Protein AF-A0A444RSX8-F1 (afdb_monomer_lite)

Radius of gyration: 24.74 Å; chains: 1; bounding box: 54×64×86 Å

Foldseek 3Di:
DDFLLLFFAEEEAAEDDLVLSLVLLVLLCVLQVLLVDFPQVLGQEYEAEFNRVLVCCQCFPVVHHSVSSVVCRVQFDRFDLVQQDDPQHWGDRHPPRIDTLVSQLVDPGHWYWYDHPVDIHTSDDDPDPDDPQDSVNVCVVSVVGHQAYHHDHPDDDDSVSSLVNSQSSLLSQKGKAWPDDWDQPDPFGKTKIKIFGNDFLDSSVLSSQVLLVVLQKWKFKEWPDPGTDIDRQHDPVQSVCSVVRDTDIDMDIYTDRDLQIWIWMWIQCCSSPVPDHPDTRTRRPGRDRNVVSNVSVPDDDDDDDPDPPPDDDDDDDDDDDDDDDDDD

pLDDT: mean 74.79, std 19.73, range [25.75, 94.75]

Sequence (328 aa):
MRPPTAGIRVLDLGGVEAAKTMEFLRSIHRSISLTGNSLSDNFDVVLASNVGIFFALALFLEKWTLEDCKHHLRRLVRPKQSWIRSWSGTINFGKALKWELRDVRSVNQPALVIHTKRKLLSNVMAQSEADSTSLVELQRQYARRCDCLVQYNGGPISRVLVKQMTNQLISSLFYIELAATPTFYRSPHACELVLRCRLTPGAALFGLLLRLCRDQAYFLYRGDELEYKRIRVCEENDLKACQNWAAFERPLQVRAVSPSCEIDIQIDGDGIDKIQRNTGHNISNCPYRLEHLTSEVDTAPAWPTLRRVTGYGEEQHTATAQRASMHF

Organism: Verticillium dahliae (NCBI:txid27337)

Structure (mmCIF, N/CA/C/O backbone):
data_AF-A0A444RSX8-F1
#
_entry.id   AF-A0A444RSX8-F1
#
loop_
_atom_site.group_PDB
_atom_site.id
_atom_site.type_symbol
_atom_site.label_atom_id
_atom_site.label_alt_id
_atom_site.label_comp_id
_atom_site.label_asym_id
_atom_site.label_entity_id
_atom_site.label_seq_id
_atom_site.pdbx_PDB_ins_code
_atom_site.Cartn_x
_atom_site.Cartn_y
_atom_site.Cartn_z
_atom_site.occupancy
_atom_site.B_iso_or_equiv
_atom_site.auth_seq_id
_atom_site.auth_comp_id
_atom_site.auth_asym_id
_atom_site.auth_atom_id
_atom_site.pdbx_PDB_model_num
ATOM 1 N N . MET A 1 1 ? -13.901 -8.074 -0.966 1.00 37.94 1 MET A N 1
ATOM 2 C CA . MET A 1 1 ? -13.949 -6.605 -1.152 1.00 37.94 1 MET A CA 1
ATOM 3 C C . MET A 1 1 ? -13.092 -5.960 -0.075 1.00 37.94 1 MET A C 1
ATOM 5 O O . MET A 1 1 ? -12.907 -6.596 0.954 1.00 37.94 1 MET A O 1
ATOM 9 N N . ARG A 1 2 ? -12.526 -4.773 -0.323 1.00 52.12 2 ARG A N 1
ATOM 10 C CA . ARG A 1 2 ? -11.781 -4.012 0.694 1.00 52.12 2 ARG A CA 1
ATOM 11 C C . ARG A 1 2 ? -12.748 -3.042 1.384 1.00 52.12 2 ARG A C 1
ATOM 13 O O . ARG A 1 2 ? -13.508 -2.408 0.652 1.00 52.12 2 ARG A O 1
ATOM 20 N N . PRO A 1 3 ? -12.757 -2.957 2.720 1.00 49.88 3 PRO A N 1
ATOM 21 C CA . PRO A 1 3 ? -13.635 -2.035 3.431 1.00 49.88 3 PRO A CA 1
ATOM 22 C C . PRO A 1 3 ? -13.238 -0.575 3.154 1.00 49.88 3 PRO A C 1
ATOM 24 O O . PRO A 1 3 ? -12.078 -0.324 2.829 1.00 49.88 3 PRO A O 1
ATOM 27 N N . PRO A 1 4 ? -14.164 0.391 3.238 1.00 49.16 4 PRO A N 1
ATOM 28 C CA . PRO A 1 4 ? -13.888 1.798 2.929 1.00 49.16 4 PRO A CA 1
ATOM 29 C C . PRO A 1 4 ? -12.821 2.446 3.833 1.00 49.16 4 PRO A C 1
ATOM 31 O O . PRO A 1 4 ? -12.100 3.329 3.364 1.00 49.16 4 PRO A O 1
ATOM 34 N N . THR A 1 5 ? -12.634 1.949 5.063 1.00 55.84 5 THR A N 1
ATOM 35 C CA . THR A 1 5 ? -11.512 2.321 5.953 1.00 55.84 5 THR A CA 1
ATOM 36 C C . THR A 1 5 ? -10.137 1.937 5.416 1.00 55.84 5 THR A C 1
ATOM 38 O O . THR A 1 5 ? -9.127 2.526 5.805 1.00 55.84 5 THR A O 1
ATOM 41 N N . ALA A 1 6 ? -10.064 0.964 4.509 1.00 64.75 6 ALA A N 1
ATOM 42 C CA . ALA A 1 6 ? -8.824 0.575 3.871 1.00 64.75 6 ALA A CA 1
ATOM 43 C C . ALA A 1 6 ? -8.443 1.614 2.799 1.00 64.75 6 ALA A C 1
ATOM 45 O O . ALA A 1 6 ? -8.829 1.493 1.635 1.00 64.75 6 ALA A O 1
ATOM 46 N N . GLY A 1 7 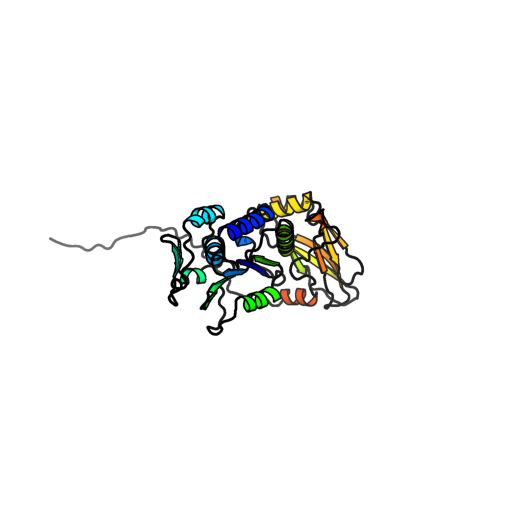? -7.672 2.636 3.173 1.00 71.38 7 GLY A N 1
ATOM 47 C CA . GLY A 1 7 ? -7.182 3.646 2.236 1.00 71.38 7 GLY A CA 1
ATOM 48 C C . GLY A 1 7 ? -6.205 3.101 1.192 1.00 71.38 7 GLY A C 1
ATOM 49 O O . GLY A 1 7 ? -5.854 1.924 1.143 1.00 71.38 7 GLY A O 1
ATOM 50 N N . ILE A 1 8 ? -5.804 3.952 0.257 1.00 82.44 8 ILE A N 1
ATOM 51 C CA . ILE A 1 8 ? -5.193 3.498 -0.998 1.00 82.44 8 ILE A CA 1
ATOM 52 C C . ILE A 1 8 ? -3.667 3.385 -0.854 1.00 82.44 8 ILE A C 1
ATOM 54 O O . ILE A 1 8 ? -3.021 4.276 -0.313 1.00 82.44 8 ILE A O 1
ATOM 58 N N . ARG A 1 9 ? -3.054 2.318 -1.370 1.00 87.12 9 ARG A N 1
ATOM 59 C CA . ARG A 1 9 ? -1.588 2.185 -1.471 1.00 87.12 9 ARG A CA 1
ATOM 60 C C . ARG A 1 9 ? -1.139 2.518 -2.886 1.00 87.12 9 ARG A C 1
ATOM 62 O O . ARG A 1 9 ? -1.580 1.882 -3.844 1.00 87.12 9 ARG A O 1
ATOM 69 N N . VAL A 1 10 ? -0.258 3.499 -3.023 1.00 88.31 10 VAL A N 1
ATOM 70 C CA . VAL A 1 10 ? 0.159 4.059 -4.310 1.00 88.31 10 VAL A CA 1
ATOM 71 C C . VAL A 1 10 ? 1.653 3.837 -4.511 1.00 88.31 10 VAL A C 1
ATOM 73 O O . VAL A 1 10 ? 2.458 4.195 -3.652 1.00 88.31 10 VAL A O 1
ATOM 76 N N . LEU A 1 11 ? 2.028 3.287 -5.664 1.00 91.19 11 LEU A N 1
ATOM 77 C CA . LEU A 1 11 ? 3.413 3.234 -6.125 1.00 91.19 11 LEU A CA 1
ATOM 78 C C . LEU A 1 11 ? 3.594 4.197 -7.296 1.00 91.19 11 LEU A C 1
ATOM 80 O O . LEU A 1 11 ? 3.008 3.990 -8.353 1.00 91.19 11 LEU A O 1
ATOM 84 N N . ASP A 1 12 ? 4.425 5.218 -7.134 1.00 89.94 12 ASP A N 1
ATOM 85 C CA . ASP A 1 12 ? 4.810 6.123 -8.214 1.00 89.94 12 ASP A CA 1
ATOM 86 C C . ASP A 1 12 ? 6.209 5.776 -8.734 1.00 89.94 12 ASP A C 1
ATOM 88 O O . ASP A 1 12 ? 7.231 5.969 -8.067 1.00 89.94 12 ASP A O 1
ATOM 92 N N . LEU A 1 13 ? 6.232 5.233 -9.950 1.00 88.94 13 LEU A N 1
ATOM 93 C CA . LEU A 1 13 ? 7.423 4.903 -10.719 1.00 88.94 13 LEU A CA 1
ATOM 94 C C . LEU A 1 13 ? 7.742 6.036 -11.699 1.00 88.94 13 LEU A C 1
ATOM 96 O O . LEU A 1 13 ? 7.618 5.900 -12.924 1.00 88.94 13 LEU A O 1
ATOM 100 N N . GLY A 1 14 ? 8.186 7.158 -11.140 1.00 78.06 14 GLY A N 1
ATOM 101 C CA . GLY A 1 14 ? 8.828 8.247 -11.865 1.00 78.06 14 GLY A CA 1
ATOM 102 C C . GLY A 1 14 ? 10.316 7.978 -12.135 1.00 78.06 14 GLY A C 1
ATOM 103 O O . GLY A 1 14 ? 10.983 7.201 -11.454 1.00 78.06 14 GLY A O 1
ATOM 104 N N . GLY A 1 15 ? 10.881 8.635 -13.150 1.00 68.75 15 GLY A N 1
ATOM 105 C CA . GLY A 1 15 ? 12.338 8.673 -13.359 1.00 68.75 15 GLY A CA 1
ATOM 106 C C . GLY A 1 15 ? 12.843 8.124 -14.697 1.00 68.75 15 GLY A C 1
ATOM 107 O O . GLY A 1 15 ? 12.083 7.654 -15.544 1.00 68.75 15 GLY A O 1
ATOM 108 N N . VAL A 1 16 ? 14.155 8.270 -14.928 1.00 65.56 16 VAL A N 1
ATOM 109 C CA . VAL A 1 16 ? 14.768 8.214 -16.274 1.00 65.56 16 VAL A CA 1
ATOM 110 C C . VAL A 1 16 ? 15.778 7.061 -16.463 1.00 65.56 16 VAL A C 1
ATOM 112 O O . VAL A 1 16 ? 16.391 6.959 -17.526 1.00 65.56 16 VAL A O 1
ATOM 115 N N . GLU A 1 17 ? 15.930 6.140 -15.499 1.00 84.00 17 GLU A N 1
ATOM 116 C CA . GLU A 1 17 ? 16.901 5.030 -15.593 1.00 84.00 17 GLU A CA 1
ATOM 117 C C . GLU A 1 17 ? 16.359 3.675 -15.116 1.00 84.00 17 GLU A C 1
ATOM 119 O O . GLU A 1 17 ? 16.059 3.475 -13.942 1.00 84.00 17 GLU A O 1
ATOM 124 N N . ALA A 1 18 ? 16.322 2.703 -16.034 1.00 85.88 18 ALA A N 1
ATOM 125 C CA . ALA A 1 18 ? 15.758 1.374 -15.794 1.00 85.88 18 ALA A CA 1
ATOM 126 C C . ALA A 1 18 ? 16.489 0.595 -14.688 1.00 85.88 18 ALA A C 1
ATOM 128 O O . ALA A 1 18 ? 15.862 -0.073 -13.870 1.00 85.88 18 ALA A O 1
ATOM 129 N N . ALA A 1 19 ? 17.824 0.681 -14.665 1.00 87.56 19 ALA A N 1
ATOM 130 C CA . ALA A 1 19 ? 18.653 -0.059 -13.718 1.00 87.56 19 ALA A CA 1
ATOM 131 C C . ALA A 1 19 ? 18.390 0.371 -12.268 1.00 87.56 19 ALA A C 1
ATOM 133 O O . ALA A 1 19 ? 18.236 -0.482 -11.396 1.00 87.56 19 ALA A O 1
ATOM 134 N N . LYS A 1 20 ? 18.264 1.681 -12.027 1.00 87.50 20 LYS A N 1
ATOM 135 C CA . LYS A 1 20 ? 17.986 2.216 -10.692 1.00 87.50 20 LYS A CA 1
ATOM 136 C C . LYS A 1 20 ? 16.563 1.903 -10.236 1.00 87.50 20 LYS A C 1
ATOM 138 O O . LYS A 1 20 ? 16.376 1.471 -9.105 1.00 87.50 20 LYS A O 1
ATOM 143 N N . THR A 1 21 ? 15.570 2.022 -11.124 1.00 89.06 21 THR A N 1
ATOM 144 C CA . THR A 1 21 ? 14.194 1.594 -10.817 1.00 89.06 21 THR A CA 1
ATOM 145 C C . THR A 1 21 ? 14.144 0.106 -10.462 1.00 89.06 21 THR A C 1
ATOM 147 O O . THR A 1 21 ? 13.519 -0.266 -9.476 1.00 89.06 21 THR A O 1
ATOM 150 N N . MET A 1 22 ? 14.859 -0.749 -11.202 1.00 90.38 22 MET A N 1
ATOM 151 C CA . MET A 1 22 ? 14.956 -2.181 -10.904 1.00 90.38 22 MET A CA 1
ATOM 152 C C . MET A 1 22 ? 15.571 -2.451 -9.524 1.00 90.38 22 MET A C 1
ATOM 154 O O . MET A 1 22 ? 15.085 -3.299 -8.775 1.00 90.38 22 MET A O 1
ATOM 158 N N . GLU A 1 23 ? 16.652 -1.753 -9.178 1.00 90.31 23 GLU A N 1
ATOM 159 C CA . GLU A 1 23 ? 17.295 -1.889 -7.871 1.00 90.31 23 GLU A CA 1
ATOM 160 C C . GLU A 1 23 ? 16.378 -1.414 -6.736 1.00 90.31 23 GLU A C 1
ATOM 162 O O . GLU A 1 23 ? 16.254 -2.101 -5.721 1.00 90.31 23 GLU A O 1
ATOM 167 N N . PHE A 1 24 ? 15.671 -0.302 -6.940 1.00 90.75 24 PHE A N 1
ATOM 168 C CA . PHE A 1 24 ? 14.690 0.229 -5.998 1.00 90.75 24 PHE A CA 1
ATOM 169 C C . PHE A 1 24 ? 13.552 -0.766 -5.753 1.00 90.75 24 PHE A C 1
ATOM 171 O O . PHE A 1 24 ? 13.294 -1.137 -4.606 1.00 90.75 24 PHE A O 1
ATOM 178 N N . LEU A 1 25 ? 12.934 -1.267 -6.826 1.00 91.25 25 LEU A N 1
ATOM 179 C CA . LEU A 1 25 ? 11.861 -2.256 -6.753 1.00 91.25 25 LEU A CA 1
ATOM 180 C C . LEU A 1 25 ? 12.326 -3.541 -6.072 1.00 91.25 25 LEU A C 1
ATOM 182 O O . LEU A 1 25 ? 11.593 -4.102 -5.265 1.00 91.25 25 LEU A O 1
ATOM 186 N N . ARG A 1 26 ? 13.561 -3.988 -6.333 1.00 90.94 26 ARG A N 1
ATOM 187 C CA . ARG A 1 26 ? 14.149 -5.141 -5.641 1.00 90.94 26 ARG A CA 1
ATOM 188 C C . ARG A 1 26 ? 14.377 -4.866 -4.156 1.00 90.94 26 ARG A C 1
ATOM 190 O O . ARG A 1 26 ? 14.186 -5.771 -3.351 1.00 90.94 26 ARG A O 1
ATOM 197 N N . SER A 1 27 ? 14.807 -3.660 -3.796 1.00 89.56 27 SER A N 1
ATOM 198 C CA . SER A 1 27 ? 15.037 -3.264 -2.405 1.00 89.56 27 SER A CA 1
ATOM 199 C C . SER A 1 27 ? 13.731 -3.244 -1.614 1.00 89.56 27 SER A C 1
ATOM 201 O O . SER A 1 27 ? 13.647 -3.882 -0.567 1.00 89.56 27 SER A O 1
ATOM 203 N N . ILE A 1 28 ? 12.687 -2.611 -2.164 1.00 88.56 28 ILE A N 1
ATOM 204 C CA . ILE A 1 28 ? 11.340 -2.650 -1.584 1.00 88.56 28 ILE A CA 1
ATOM 205 C C . ILE A 1 28 ? 10.844 -4.081 -1.516 1.00 88.56 28 ILE A C 1
ATOM 207 O O . ILE A 1 28 ? 10.491 -4.525 -0.430 1.00 88.56 28 ILE A O 1
ATOM 211 N N . HIS A 1 29 ? 10.883 -4.813 -2.639 1.00 88.25 29 HIS A N 1
ATOM 212 C CA . HIS A 1 29 ? 10.427 -6.195 -2.697 1.00 88.25 29 HIS A CA 1
ATOM 213 C C . HIS A 1 29 ? 11.083 -7.012 -1.592 1.00 88.25 29 HIS A C 1
ATOM 215 O O . HIS A 1 29 ? 10.363 -7.555 -0.782 1.00 88.25 29 HIS A O 1
ATOM 221 N N . ARG A 1 30 ? 12.414 -7.010 -1.453 1.00 85.62 30 ARG A N 1
ATOM 222 C CA . ARG A 1 30 ? 13.116 -7.744 -0.382 1.00 85.62 30 ARG A CA 1
ATOM 223 C C . ARG A 1 30 ? 12.677 -7.349 1.025 1.00 85.62 30 ARG A C 1
ATOM 225 O O . ARG A 1 30 ? 12.546 -8.225 1.874 1.00 85.62 30 ARG A O 1
ATOM 232 N N . SER A 1 31 ? 12.453 -6.062 1.272 1.00 78.81 31 SER A N 1
ATOM 233 C CA . SER A 1 31 ? 11.977 -5.585 2.572 1.00 78.81 31 SER A CA 1
ATOM 234 C C . SER A 1 31 ? 10.547 -6.051 2.881 1.00 78.81 31 SER A C 1
ATOM 236 O O . SER A 1 31 ? 10.230 -6.270 4.051 1.00 78.81 31 SER A O 1
ATOM 238 N N . ILE A 1 32 ? 9.720 -6.268 1.848 1.00 76.00 32 ILE A N 1
ATOM 239 C CA . ILE A 1 32 ? 8.320 -6.725 1.954 1.00 76.00 32 ILE A CA 1
ATOM 240 C C . ILE A 1 32 ? 8.130 -8.230 1.665 1.00 76.00 32 ILE A C 1
ATOM 242 O O . ILE A 1 32 ? 7.066 -8.772 1.963 1.00 76.00 32 ILE A O 1
ATOM 246 N N . SER A 1 33 ? 9.139 -8.918 1.102 1.00 61.41 33 SER A N 1
ATOM 247 C CA . SER A 1 33 ? 9.116 -10.297 0.549 1.00 61.41 33 SER A CA 1
ATOM 248 C C . SER A 1 33 ? 8.795 -11.372 1.585 1.00 61.41 33 SER A C 1
ATOM 250 O O . SER A 1 33 ? 8.705 -12.552 1.267 1.00 61.41 33 SER A O 1
ATOM 252 N N . LEU A 1 34 ? 8.586 -10.969 2.828 1.00 51.22 34 LEU A N 1
ATOM 253 C CA . LEU A 1 34 ? 8.101 -11.804 3.918 1.00 51.22 34 LEU A CA 1
ATOM 254 C C . LEU A 1 34 ? 6.620 -12.164 3.771 1.00 51.22 34 LEU A C 1
ATOM 256 O O . LEU A 1 34 ? 6.122 -13.004 4.507 1.00 51.22 34 LEU A O 1
ATOM 260 N N . THR A 1 35 ? 5.935 -11.543 2.812 1.00 52.12 35 THR A N 1
ATOM 261 C CA . THR A 1 35 ? 4.548 -11.840 2.457 1.00 52.12 35 THR A CA 1
ATOM 262 C C . THR A 1 35 ? 4.425 -12.888 1.349 1.00 52.12 35 THR A C 1
ATOM 264 O O . THR A 1 35 ? 3.311 -13.208 0.982 1.00 52.12 35 THR A O 1
ATOM 267 N N . GLY A 1 36 ? 5.505 -13.413 0.752 1.00 58.09 36 GLY A N 1
ATOM 268 C CA . GLY A 1 36 ? 5.403 -14.409 -0.339 1.00 58.09 36 GLY A CA 1
ATOM 269 C C . GLY A 1 36 ? 4.604 -13.960 -1.580 1.00 58.09 36 GLY A C 1
ATOM 270 O O . GLY A 1 36 ? 4.413 -14.745 -2.504 1.00 58.09 36 GLY A O 1
ATOM 271 N N . ASN A 1 37 ? 4.154 -12.705 -1.603 1.00 66.31 37 ASN A N 1
ATOM 272 C CA . ASN A 1 37 ? 3.287 -12.133 -2.615 1.00 66.31 37 ASN A CA 1
ATOM 273 C C . ASN A 1 37 ? 4.113 -11.406 -3.666 1.00 66.31 37 ASN A C 1
ATOM 275 O O . ASN A 1 37 ? 5.227 -10.938 -3.409 1.00 66.31 37 ASN A O 1
ATOM 279 N N . SER A 1 38 ? 3.526 -11.248 -4.849 1.00 77.25 38 SER A N 1
ATOM 280 C CA . SER A 1 38 ? 4.123 -10.403 -5.868 1.00 77.25 38 SER A CA 1
ATOM 281 C C . SER A 1 38 ? 4.111 -8.944 -5.399 1.00 77.25 38 SER A C 1
ATOM 283 O O . SER A 1 38 ? 3.251 -8.511 -4.624 1.00 77.25 38 SER A O 1
ATOM 285 N N . LEU A 1 39 ? 5.037 -8.132 -5.917 1.00 82.56 39 LEU A N 1
ATOM 286 C CA . LEU A 1 39 ? 5.001 -6.683 -5.694 1.00 82.56 39 LEU A CA 1
ATOM 287 C C . LEU A 1 39 ? 3.622 -6.097 -6.059 1.00 82.56 39 LEU A C 1
ATOM 289 O O . LEU A 1 39 ? 3.163 -5.156 -5.417 1.00 82.56 39 LEU A O 1
ATOM 293 N N . SER A 1 40 ? 2.945 -6.698 -7.042 1.00 83.50 40 SER A N 1
ATOM 294 C CA . SER A 1 40 ? 1.662 -6.226 -7.548 1.00 83.50 40 SER A CA 1
ATOM 295 C C . SER A 1 40 ? 0.493 -6.329 -6.569 1.00 83.50 40 SER A C 1
ATOM 297 O O . SER A 1 40 ? -0.447 -5.550 -6.677 1.00 83.50 40 SER A O 1
ATOM 299 N N . ASP A 1 41 ? 0.572 -7.208 -5.570 1.00 80.94 41 ASP A N 1
ATOM 300 C CA . ASP A 1 41 ? -0.509 -7.409 -4.592 1.00 80.94 41 ASP A CA 1
ATOM 301 C C . ASP A 1 41 ? -0.467 -6.372 -3.451 1.00 80.94 41 ASP A C 1
ATOM 303 O O . ASP A 1 41 ? -1.404 -6.210 -2.658 1.00 80.94 41 ASP A O 1
ATOM 307 N N . ASN A 1 42 ? 0.643 -5.638 -3.369 1.00 83.88 42 ASN A N 1
ATOM 308 C CA . ASN A 1 42 ? 0.921 -4.684 -2.305 1.00 83.88 42 ASN A CA 1
ATOM 309 C C . ASN A 1 42 ? 0.500 -3.250 -2.645 1.00 83.88 42 ASN A C 1
ATOM 311 O O . ASN A 1 42 ? 0.478 -2.405 -1.755 1.00 83.88 42 ASN A O 1
ATOM 315 N N . PHE A 1 43 ? 0.130 -2.975 -3.895 1.00 88.06 43 PHE A N 1
ATOM 316 C CA . PHE A 1 43 ? -0.288 -1.646 -4.327 1.00 88.06 43 PHE A CA 1
ATOM 317 C C . PHE A 1 43 ? -1.648 -1.699 -4.997 1.00 88.06 43 PHE A C 1
ATOM 319 O O . PHE A 1 43 ? -2.010 -2.672 -5.652 1.00 88.06 43 PHE A O 1
ATOM 326 N N . ASP A 1 44 ? -2.401 -0.630 -4.801 1.00 84.44 44 ASP A N 1
ATOM 327 C CA . ASP A 1 44 ? -3.769 -0.483 -5.276 1.00 84.44 44 ASP A CA 1
ATOM 328 C C . ASP A 1 44 ? -3.805 0.423 -6.500 1.00 84.44 44 ASP A C 1
ATOM 330 O O . ASP A 1 44 ? -4.626 0.220 -7.390 1.00 84.44 44 ASP A O 1
ATOM 334 N N . VAL A 1 45 ? -2.875 1.380 -6.553 1.00 86.94 45 VAL A N 1
ATOM 335 C CA . VAL A 1 45 ? -2.642 2.278 -7.678 1.00 86.94 45 VAL A CA 1
ATOM 336 C C . VAL A 1 45 ? -1.158 2.269 -8.027 1.00 86.94 45 VAL A C 1
ATOM 338 O O . VAL A 1 45 ? -0.301 2.331 -7.144 1.00 86.94 45 VAL A O 1
ATOM 341 N N . VAL A 1 46 ? -0.848 2.250 -9.319 1.00 89.12 46 VAL A N 1
ATOM 342 C CA . VAL A 1 46 ? 0.504 2.454 -9.834 1.00 89.12 46 VAL A CA 1
ATOM 343 C C . VAL A 1 46 ? 0.496 3.641 -10.777 1.00 89.12 46 VAL A C 1
ATOM 345 O O . VAL A 1 46 ? -0.148 3.607 -11.825 1.00 89.12 46 VAL A O 1
ATOM 348 N N . LEU A 1 47 ? 1.229 4.685 -10.407 1.00 88.44 47 LEU A N 1
ATOM 349 C CA . LEU A 1 47 ? 1.519 5.819 -11.270 1.00 88.44 47 LEU A CA 1
ATOM 350 C C . LEU A 1 47 ? 2.836 5.535 -11.988 1.00 88.44 47 LEU A C 1
ATOM 352 O O . LEU A 1 47 ? 3.807 5.094 -11.374 1.00 88.44 47 LEU A O 1
ATOM 356 N N . ALA A 1 48 ? 2.884 5.748 -13.298 1.00 87.06 48 ALA A N 1
ATOM 357 C CA . ALA A 1 48 ? 4.073 5.426 -14.072 1.00 87.06 48 ALA A CA 1
ATOM 358 C C . ALA A 1 48 ? 4.352 6.445 -15.173 1.00 87.06 48 ALA A C 1
ATOM 360 O O . ALA A 1 48 ? 3.455 6.878 -15.902 1.00 87.06 48 ALA A O 1
ATOM 361 N N . SER A 1 49 ? 5.632 6.781 -15.342 1.00 83.94 49 SER A N 1
ATOM 362 C CA . SER A 1 49 ? 6.118 7.611 -16.446 1.00 83.94 49 SER A CA 1
ATOM 363 C C . SER A 1 49 ? 7.465 7.108 -16.976 1.00 83.94 49 SER A C 1
ATOM 365 O O . SER A 1 49 ? 8.188 6.376 -16.302 1.00 83.94 49 SER A O 1
ATOM 367 N N . ASN A 1 50 ? 7.813 7.480 -18.213 1.00 81.31 50 ASN A N 1
ATOM 368 C CA . ASN A 1 50 ? 9.078 7.109 -18.863 1.00 81.31 50 ASN A CA 1
ATOM 369 C C . ASN A 1 50 ? 9.369 5.592 -18.796 1.00 81.31 50 ASN A C 1
ATOM 371 O O . ASN A 1 50 ? 8.609 4.794 -19.339 1.00 81.31 50 ASN A O 1
ATOM 375 N N . VAL A 1 51 ? 10.474 5.186 -18.158 1.00 84.44 51 VAL A N 1
ATOM 376 C CA . VAL A 1 51 ? 10.852 3.773 -18.003 1.00 84.44 51 VAL A CA 1
ATOM 377 C C . VAL A 1 51 ? 10.017 3.051 -16.945 1.00 84.44 51 VAL A C 1
ATOM 379 O O . VAL A 1 51 ? 9.870 1.835 -17.017 1.00 84.44 51 VAL A O 1
ATOM 382 N N . GLY A 1 52 ? 9.410 3.785 -16.009 1.00 88.88 52 GLY A N 1
ATOM 383 C CA . GLY A 1 52 ? 8.473 3.232 -15.033 1.00 88.88 52 GLY A CA 1
ATOM 384 C C . GLY A 1 52 ? 7.261 2.578 -15.690 1.00 88.88 52 GLY A C 1
ATOM 385 O O . GLY A 1 52 ? 6.747 1.598 -15.166 1.00 88.88 52 GLY A O 1
ATOM 386 N N . ILE A 1 53 ? 6.868 3.038 -16.885 1.00 88.00 53 ILE A N 1
ATOM 387 C CA . ILE A 1 53 ? 5.779 2.444 -17.677 1.00 88.00 53 ILE A CA 1
ATOM 388 C C . ILE A 1 53 ? 6.068 0.971 -17.998 1.00 88.00 53 ILE A C 1
ATOM 390 O O . ILE A 1 53 ? 5.166 0.146 -17.905 1.00 88.00 53 ILE A O 1
ATOM 394 N N . PHE A 1 54 ? 7.319 0.625 -18.330 1.00 89.56 54 PHE A N 1
ATOM 395 C CA . PHE A 1 54 ? 7.703 -0.766 -18.587 1.00 89.56 54 PHE A CA 1
ATOM 396 C C . PHE A 1 54 ? 7.482 -1.636 -17.347 1.00 89.56 54 PHE A C 1
ATOM 398 O O . PHE A 1 54 ? 6.852 -2.682 -17.445 1.00 89.56 54 PHE A O 1
ATOM 405 N N . PHE A 1 55 ? 7.953 -1.190 -16.180 1.00 91.06 55 PHE A N 1
ATOM 406 C CA . PHE A 1 55 ? 7.782 -1.939 -14.934 1.00 91.06 55 PHE A CA 1
ATOM 407 C C . PHE A 1 55 ? 6.318 -2.041 -14.524 1.00 91.06 55 PHE A C 1
ATOM 409 O O . PHE A 1 55 ? 5.893 -3.088 -14.051 1.00 91.06 55 PHE A O 1
ATOM 416 N N . ALA A 1 56 ? 5.546 -0.974 -14.720 1.00 89.94 56 ALA A N 1
ATOM 417 C CA . ALA A 1 56 ? 4.137 -0.963 -14.382 1.00 89.94 56 ALA A CA 1
ATOM 418 C C . ALA A 1 56 ? 3.353 -1.981 -15.231 1.00 89.94 56 ALA A C 1
ATOM 420 O O . ALA A 1 56 ? 2.620 -2.794 -14.683 1.00 89.94 56 ALA A O 1
ATOM 421 N N . LEU A 1 57 ? 3.588 -2.021 -16.548 1.00 88.25 57 LEU A N 1
ATOM 422 C CA . LEU A 1 57 ? 2.983 -3.023 -17.432 1.00 88.25 57 LEU A CA 1
ATOM 423 C C . LEU A 1 57 ? 3.491 -4.438 -17.122 1.00 88.25 57 LEU A C 1
ATOM 425 O O . LEU A 1 57 ? 2.701 -5.346 -16.898 1.00 88.25 57 LEU A O 1
ATOM 429 N N . ALA A 1 58 ? 4.805 -4.641 -17.046 1.00 90.44 58 ALA A N 1
ATOM 430 C CA . ALA A 1 58 ? 5.363 -5.970 -16.819 1.00 90.44 58 ALA A CA 1
ATOM 431 C C . ALA A 1 58 ? 4.901 -6.567 -15.477 1.00 90.44 58 ALA A C 1
ATOM 433 O O . ALA A 1 58 ? 4.413 -7.690 -15.437 1.00 90.44 58 ALA A O 1
ATOM 434 N N . LEU A 1 59 ? 4.999 -5.817 -14.376 1.00 90.06 59 LEU A N 1
ATOM 435 C CA . LEU A 1 59 ? 4.713 -6.341 -13.036 1.00 90.06 59 LEU A CA 1
ATOM 436 C C . LEU A 1 59 ? 3.214 -6.362 -12.702 1.00 90.06 59 LEU A C 1
ATOM 438 O O . LEU A 1 59 ? 2.761 -7.275 -12.017 1.00 90.06 59 LEU A O 1
ATOM 442 N N . PHE A 1 60 ? 2.449 -5.361 -13.152 1.00 87.38 60 PHE A N 1
ATOM 443 C CA . PHE A 1 60 ? 1.053 -5.145 -12.738 1.00 87.38 60 PHE A CA 1
ATOM 444 C C . PHE A 1 60 ? 0.029 -5.345 -13.857 1.00 87.38 60 PHE A C 1
ATOM 446 O O . PHE A 1 60 ? -1.159 -5.157 -13.622 1.00 87.38 60 PHE A O 1
ATOM 453 N N . LEU A 1 61 ? 0.455 -5.688 -15.071 1.00 84.81 61 LEU A N 1
ATOM 454 C CA . LEU A 1 61 ? -0.444 -6.179 -16.114 1.00 84.81 61 LEU A CA 1
ATOM 455 C C . LEU A 1 61 ? -0.117 -7.641 -16.410 1.00 84.81 61 LEU A C 1
ATOM 457 O O . LEU A 1 61 ? -0.954 -8.513 -16.195 1.00 84.81 61 LEU A O 1
ATOM 461 N N . GLU A 1 62 ? 1.133 -7.908 -16.787 1.00 86.25 62 GLU A N 1
ATOM 462 C CA . GLU A 1 62 ? 1.598 -9.235 -17.220 1.00 86.25 62 GLU A CA 1
ATOM 463 C C . GLU A 1 62 ? 2.032 -10.157 -16.073 1.00 86.25 62 GLU A C 1
ATOM 465 O O . GLU A 1 62 ? 2.396 -11.307 -16.311 1.00 86.25 62 GLU A O 1
ATOM 470 N N . LYS A 1 63 ? 2.041 -9.662 -14.828 1.00 87.19 63 LYS A N 1
ATOM 471 C CA . LYS A 1 63 ? 2.494 -10.409 -13.640 1.00 87.19 63 LYS A CA 1
ATOM 472 C C . LYS A 1 63 ? 3.912 -10.986 -13.767 1.00 87.19 63 LYS A C 1
ATOM 474 O O . LYS A 1 63 ? 4.225 -12.012 -13.164 1.00 87.19 63 LYS A O 1
ATOM 479 N N . TRP A 1 64 ? 4.787 -10.325 -14.521 1.00 90.75 64 TRP A N 1
ATOM 480 C CA . TRP A 1 64 ? 6.191 -10.713 -14.628 1.00 90.75 64 TRP A CA 1
ATOM 481 C C . TRP A 1 64 ? 6.872 -10.657 -13.266 1.00 90.75 64 TRP A C 1
ATOM 483 O O . TRP A 1 64 ? 6.556 -9.823 -12.414 1.00 90.75 64 TRP A O 1
ATOM 493 N N . THR A 1 65 ? 7.873 -11.510 -13.074 1.00 90.12 65 THR A N 1
ATOM 494 C CA . THR A 1 65 ? 8.746 -11.393 -11.912 1.00 90.12 65 THR A CA 1
ATOM 495 C C . THR A 1 65 ? 9.751 -10.255 -12.105 1.00 90.12 65 THR A C 1
ATOM 497 O O . THR A 1 65 ? 10.009 -9.758 -13.208 1.00 90.12 65 THR A O 1
ATOM 500 N N . LEU A 1 66 ? 10.386 -9.846 -11.007 1.00 90.75 66 LEU A N 1
ATOM 501 C CA . LEU A 1 66 ? 11.489 -8.890 -11.058 1.00 90.75 66 LEU A CA 1
ATOM 502 C C . LEU A 1 66 ? 12.692 -9.414 -11.866 1.00 90.75 66 LEU A C 1
ATOM 504 O O . LEU A 1 66 ? 13.404 -8.618 -12.481 1.00 90.75 66 LEU A O 1
ATOM 508 N N . GLU A 1 67 ? 12.932 -10.727 -11.894 1.00 91.19 67 GLU A N 1
ATOM 509 C CA . GLU A 1 67 ? 14.023 -11.298 -12.693 1.00 91.19 67 GLU A CA 1
ATOM 510 C C . GLU A 1 67 ? 13.668 -11.367 -14.185 1.00 91.19 67 GLU A C 1
ATOM 512 O O . GLU A 1 67 ? 14.541 -11.089 -15.011 1.00 91.19 67 GLU A O 1
ATOM 517 N N . ASP A 1 68 ? 12.396 -11.578 -14.539 1.00 91.69 68 ASP A N 1
ATOM 518 C CA . ASP A 1 68 ? 11.927 -11.427 -15.925 1.00 91.69 68 ASP A CA 1
ATOM 519 C C . ASP A 1 68 ? 12.138 -9.984 -16.397 1.00 91.69 68 ASP A C 1
ATOM 521 O O . ASP A 1 68 ? 12.786 -9.731 -17.416 1.00 91.69 68 ASP A O 1
ATOM 525 N N . CYS A 1 69 ? 11.712 -9.003 -15.593 1.00 91.38 69 CYS A N 1
ATOM 526 C CA . CYS A 1 69 ? 11.946 -7.590 -15.892 1.00 91.38 69 CYS A CA 1
ATOM 527 C C . CYS A 1 69 ? 13.436 -7.304 -16.130 1.00 91.38 69 CYS A C 1
ATOM 529 O O . CYS A 1 69 ? 13.798 -6.669 -17.123 1.00 91.38 69 CYS A O 1
ATOM 531 N N . LYS A 1 70 ? 14.309 -7.826 -15.256 1.00 91.50 70 LYS A N 1
ATOM 532 C CA . LYS A 1 70 ? 15.771 -7.705 -15.358 1.00 91.50 70 LYS A CA 1
ATOM 533 C C . LYS A 1 70 ? 16.324 -8.313 -16.648 1.00 91.50 70 LYS A C 1
ATOM 535 O O . LYS A 1 70 ? 17.181 -7.686 -17.276 1.00 91.50 70 LYS A O 1
ATOM 540 N N . HIS A 1 71 ? 15.852 -9.496 -17.050 1.00 91.19 71 HIS A N 1
ATOM 541 C CA . HIS A 1 71 ? 16.253 -10.150 -18.300 1.00 91.19 71 HIS A CA 1
ATOM 542 C C . HIS A 1 71 ? 16.006 -9.236 -19.509 1.00 91.19 71 HIS A C 1
ATOM 544 O O . HIS A 1 71 ? 16.842 -9.128 -20.412 1.00 91.19 71 HIS A O 1
ATOM 550 N N . HIS A 1 72 ? 14.890 -8.509 -19.488 1.00 88.81 72 HIS A N 1
ATOM 551 C CA . HIS A 1 72 ? 14.481 -7.625 -20.571 1.00 88.81 72 HIS A CA 1
ATOM 552 C C . HIS A 1 72 ? 15.117 -6.223 -20.528 1.00 88.81 72 HIS A C 1
ATOM 554 O O . HIS A 1 72 ? 15.125 -5.551 -21.561 1.00 88.81 72 HIS A O 1
ATOM 560 N N . LEU A 1 73 ? 15.752 -5.803 -19.421 1.00 86.94 73 LEU A N 1
ATOM 561 C CA . LEU A 1 73 ? 16.357 -4.462 -19.291 1.00 86.94 73 LEU A CA 1
ATOM 562 C C . LEU A 1 73 ? 17.379 -4.137 -20.379 1.00 86.94 73 LEU A C 1
ATOM 564 O O . LEU A 1 73 ? 17.391 -3.027 -20.901 1.00 86.94 73 LEU A O 1
ATOM 568 N N . ARG A 1 74 ? 18.230 -5.102 -20.748 1.00 82.38 74 ARG A N 1
ATOM 569 C CA . ARG A 1 74 ? 19.268 -4.903 -21.780 1.00 82.38 74 ARG A CA 1
ATOM 570 C C . ARG A 1 74 ? 18.682 -4.679 -23.174 1.00 82.38 74 ARG A C 1
ATOM 572 O O . ARG A 1 74 ? 19.367 -4.168 -24.052 1.00 82.38 74 ARG A O 1
ATOM 579 N N . ARG A 1 75 ? 17.432 -5.099 -23.378 1.00 80.62 75 ARG A N 1
ATOM 580 C CA . ARG A 1 75 ? 16.693 -4.980 -24.638 1.00 80.62 75 ARG A CA 1
ATOM 581 C C . ARG A 1 75 ? 15.773 -3.759 -24.650 1.00 80.62 75 ARG A C 1
ATOM 583 O O . ARG A 1 75 ? 15.165 -3.500 -25.687 1.00 80.62 75 ARG A O 1
ATOM 590 N N . LEU A 1 76 ? 15.676 -3.024 -23.534 1.00 78.81 76 LEU A N 1
ATOM 591 C CA . LEU A 1 76 ? 14.912 -1.787 -23.468 1.00 78.81 76 LEU A CA 1
ATOM 592 C C . LEU A 1 76 ? 15.586 -0.736 -24.335 1.00 78.81 76 LEU A C 1
ATOM 594 O O . LEU A 1 76 ? 16.648 -0.202 -24.014 1.00 78.81 76 LEU A O 1
ATOM 598 N N . VAL A 1 77 ? 14.923 -0.391 -25.426 1.00 70.00 77 VAL A N 1
ATOM 599 C CA . VAL A 1 77 ? 15.227 0.835 -26.144 1.00 70.00 77 VAL A CA 1
ATOM 600 C C . VAL A 1 77 ? 14.487 1.954 -25.422 1.00 70.00 77 VAL A C 1
ATOM 602 O O . VAL A 1 77 ? 13.308 1.796 -25.096 1.00 70.00 77 VAL A O 1
ATOM 605 N N . ARG A 1 78 ? 15.155 3.091 -25.159 1.00 61.22 78 ARG A N 1
ATOM 606 C CA . ARG A 1 78 ? 14.465 4.284 -24.637 1.00 61.22 78 ARG A CA 1
ATOM 607 C C . ARG A 1 78 ? 13.231 4.523 -25.511 1.00 61.22 78 ARG A C 1
ATOM 609 O O . ARG A 1 78 ? 13.409 4.674 -26.724 1.00 61.22 78 ARG A O 1
ATOM 616 N N . PRO A 1 79 ? 12.013 4.538 -24.940 1.00 55.53 79 PRO A N 1
ATOM 617 C CA . PRO A 1 79 ? 10.816 4.671 -25.747 1.00 55.53 79 PRO A CA 1
ATOM 618 C C . PRO A 1 79 ? 10.902 5.990 -26.518 1.00 55.53 79 PRO A C 1
ATOM 620 O O . PRO A 1 79 ? 10.959 7.067 -25.918 1.00 55.53 79 PRO A O 1
ATOM 623 N N . LYS A 1 80 ? 10.980 5.929 -27.854 1.00 54.44 80 LYS A N 1
ATOM 624 C CA . LYS A 1 80 ? 10.920 7.147 -28.668 1.00 54.44 80 LYS A CA 1
ATOM 625 C C . LYS A 1 80 ? 9.539 7.765 -28.455 1.00 54.44 80 LYS A C 1
ATOM 627 O O . LYS A 1 80 ? 8.531 7.065 -28.479 1.00 54.44 80 LYS A O 1
ATOM 632 N N . GLN A 1 81 ? 9.475 9.088 -28.299 1.00 50.91 81 GLN A N 1
ATOM 633 C CA . GLN A 1 81 ? 8.212 9.833 -28.128 1.00 50.91 81 GLN A CA 1
ATOM 634 C C . GLN A 1 81 ? 7.168 9.544 -29.223 1.00 50.91 81 GLN A C 1
ATOM 636 O O . GLN A 1 81 ? 5.981 9.766 -29.010 1.00 50.91 81 GLN A O 1
ATOM 641 N N . SER A 1 82 ? 7.596 9.054 -30.389 1.00 47.34 82 SER A N 1
ATOM 642 C CA . SER A 1 82 ? 6.748 8.669 -31.517 1.00 47.34 82 SER A CA 1
ATOM 643 C C . SER A 1 82 ? 6.102 7.282 -31.398 1.00 47.34 82 SER A C 1
ATOM 645 O O . SER A 1 82 ? 5.352 6.909 -32.296 1.00 47.34 82 SER A O 1
ATOM 647 N N . TRP A 1 83 ? 6.376 6.511 -30.341 1.00 51.94 83 TRP A N 1
ATOM 648 C CA . TRP A 1 83 ? 5.901 5.128 -30.195 1.00 51.94 83 TRP A CA 1
ATOM 649 C C . TRP A 1 83 ? 4.574 4.980 -29.459 1.00 51.94 83 TRP A C 1
ATOM 651 O O . TRP A 1 83 ? 4.021 3.893 -29.454 1.00 51.94 83 TRP A O 1
ATOM 661 N N . ILE A 1 84 ? 4.017 6.070 -28.928 1.00 53.91 84 ILE A N 1
ATOM 662 C CA . ILE A 1 84 ? 2.630 6.127 -28.454 1.00 53.91 84 ILE A CA 1
ATOM 663 C C . ILE A 1 84 ? 1.832 6.857 -29.538 1.00 53.91 84 ILE A C 1
ATOM 665 O O . ILE A 1 84 ? 1.550 8.053 -29.451 1.00 53.91 84 ILE A O 1
ATOM 669 N N . ARG A 1 85 ? 1.576 6.163 -30.649 1.00 50.06 85 ARG A N 1
ATOM 670 C CA . ARG A 1 85 ? 0.725 6.650 -31.742 1.00 50.06 85 ARG A CA 1
ATOM 671 C C . ARG A 1 85 ? -0.611 5.909 -31.667 1.00 50.06 85 ARG A C 1
ATOM 673 O O . ARG A 1 85 ? -0.613 4.688 -31.603 1.00 50.06 85 ARG A O 1
ATOM 680 N N . SER A 1 86 ? -1.712 6.660 -31.751 1.00 48.50 86 SER A N 1
ATOM 681 C CA . SER A 1 86 ? -3.112 6.198 -31.846 1.00 48.50 86 SER A CA 1
ATOM 682 C C . SER A 1 86 ? -3.875 5.925 -30.535 1.00 48.50 86 SER A C 1
ATOM 684 O O . SER A 1 86 ? -3.324 5.476 -29.537 1.00 48.50 86 SER A O 1
ATOM 686 N N . TRP A 1 87 ? -5.187 6.196 -30.589 1.00 45.16 87 TRP A N 1
ATOM 687 C CA . TRP A 1 87 ? -6.239 5.874 -29.608 1.00 45.16 87 TRP A CA 1
ATOM 688 C C . TRP A 1 87 ? -6.371 4.352 -29.388 1.00 45.16 87 TRP A C 1
ATOM 690 O O . TRP A 1 87 ? -6.699 3.903 -28.298 1.00 45.16 87 TRP A O 1
ATOM 700 N N . SER A 1 88 ? -6.013 3.533 -30.381 1.00 55.31 88 SER A N 1
ATOM 701 C CA . SER A 1 88 ? -5.912 2.066 -30.275 1.00 55.31 88 SER A CA 1
ATOM 702 C C . SER A 1 88 ? -4.542 1.570 -29.776 1.00 55.31 88 SER A C 1
ATOM 704 O O . SER A 1 88 ? -4.209 0.407 -29.969 1.00 55.31 88 SER A O 1
ATOM 706 N N . GLY A 1 89 ? -3.715 2.480 -29.253 1.00 66.56 89 GLY A N 1
ATOM 707 C CA . GLY A 1 89 ? -2.259 2.455 -29.362 1.00 66.56 89 GLY A CA 1
ATOM 708 C C . GLY A 1 89 ? -1.527 1.296 -28.698 1.00 66.56 89 GLY A C 1
ATOM 709 O O . GLY A 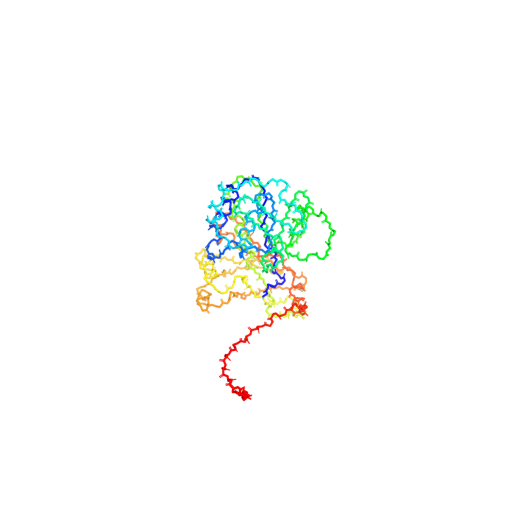1 89 ? -1.950 0.706 -27.709 1.00 66.56 89 GLY A O 1
ATOM 710 N N . THR A 1 90 ? -0.355 1.025 -29.249 1.00 73.44 90 THR A N 1
ATOM 711 C CA . THR A 1 90 ? 0.616 0.093 -28.702 1.00 73.44 90 THR A CA 1
ATOM 712 C C . THR A 1 90 ? 1.715 0.864 -27.974 1.00 73.44 90 THR A C 1
ATOM 714 O O . THR A 1 90 ? 2.234 1.828 -28.528 1.00 73.44 90 THR A O 1
ATOM 717 N N . ILE A 1 91 ? 2.145 0.413 -26.795 1.00 78.44 91 ILE A N 1
ATOM 718 C CA . ILE A 1 91 ? 3.411 0.836 -26.186 1.00 78.44 91 ILE A CA 1
ATOM 719 C C . ILE A 1 91 ? 4.517 -0.137 -26.600 1.00 78.44 91 ILE A C 1
ATOM 721 O O . ILE A 1 91 ? 4.385 -1.345 -26.425 1.00 78.44 91 ILE A O 1
ATOM 725 N N . ASN A 1 92 ? 5.618 0.386 -27.143 1.00 79.12 92 ASN A N 1
ATOM 726 C CA . ASN A 1 92 ? 6.751 -0.410 -27.610 1.00 79.12 92 ASN A CA 1
ATOM 727 C C . ASN A 1 92 ? 8.048 0.026 -26.905 1.00 79.12 92 ASN A C 1
ATOM 729 O O . ASN A 1 92 ? 8.379 1.210 -26.896 1.00 79.12 92 ASN A O 1
ATOM 733 N N . PHE A 1 93 ? 8.781 -0.931 -26.339 1.00 78.75 93 PHE A N 1
ATOM 734 C CA . PHE A 1 93 ? 10.103 -0.751 -25.723 1.00 78.75 93 PHE A CA 1
ATOM 735 C C . PHE A 1 93 ? 11.216 -1.528 -26.450 1.00 78.75 93 PHE A C 1
ATOM 737 O O . PHE A 1 93 ? 12.348 -1.602 -25.977 1.00 78.75 93 PHE A O 1
ATOM 744 N N . GLY A 1 94 ? 10.911 -2.124 -27.600 1.00 76.88 94 GLY A N 1
ATOM 745 C CA . GLY A 1 94 ? 11.804 -2.942 -28.411 1.00 76.88 94 GLY A CA 1
ATOM 746 C C . GLY A 1 94 ? 11.030 -3.969 -29.242 1.00 76.88 94 GLY A C 1
ATOM 747 O O . GLY A 1 94 ? 9.821 -4.140 -29.096 1.00 76.88 94 GLY A O 1
ATOM 748 N N . LYS A 1 95 ? 11.739 -4.712 -30.102 1.00 72.31 95 LYS A N 1
ATOM 749 C CA . LYS A 1 95 ? 11.132 -5.682 -31.041 1.00 72.31 95 LYS A CA 1
ATOM 750 C C . LYS A 1 95 ? 10.222 -6.731 -30.377 1.00 72.31 95 LYS A C 1
ATOM 752 O O . LYS A 1 95 ? 9.303 -7.203 -31.029 1.00 72.31 95 LYS A O 1
ATOM 757 N N . ALA A 1 96 ? 10.470 -7.070 -29.110 1.00 77.56 96 ALA A N 1
ATOM 758 C CA . ALA A 1 96 ? 9.742 -8.096 -28.358 1.00 77.56 96 ALA A CA 1
ATOM 759 C C . ALA A 1 96 ? 9.040 -7.558 -27.096 1.00 77.56 96 ALA A C 1
ATOM 761 O O . ALA A 1 96 ? 8.627 -8.338 -26.250 1.00 77.56 96 ALA A O 1
ATOM 762 N N . LEU A 1 97 ? 8.961 -6.235 -26.927 1.00 85.06 97 LEU A N 1
ATOM 763 C CA . LEU A 1 97 ? 8.395 -5.596 -25.737 1.00 85.06 97 LEU A CA 1
ATOM 764 C C . LEU A 1 97 ? 7.291 -4.646 -26.187 1.00 85.06 97 LEU A C 1
ATOM 766 O O . LEU A 1 97 ? 7.514 -3.442 -26.335 1.00 85.06 97 LEU A O 1
ATOM 770 N N . LYS A 1 98 ? 6.138 -5.230 -26.507 1.00 84.31 98 LYS A N 1
ATOM 771 C CA . LYS A 1 98 ? 5.007 -4.574 -27.155 1.00 84.31 98 LYS A CA 1
ATOM 772 C C . LYS A 1 98 ? 3.739 -4.876 -26.351 1.00 84.31 98 LYS A C 1
ATOM 774 O O . LYS A 1 98 ? 3.421 -6.042 -26.178 1.00 84.31 98 LYS A O 1
ATOM 779 N N . TRP A 1 99 ? 3.021 -3.842 -25.923 1.00 84.50 99 TRP A N 1
ATOM 780 C CA . TRP A 1 99 ? 1.745 -3.960 -25.206 1.00 84.50 99 TRP A CA 1
ATOM 781 C C . TRP A 1 99 ? 0.653 -3.193 -25.927 1.00 84.50 99 TRP A C 1
ATOM 783 O O . TRP A 1 99 ? 0.884 -2.057 -26.348 1.00 84.50 99 TRP A O 1
ATOM 793 N N . GLU A 1 100 ? -0.536 -3.775 -26.047 1.00 79.25 100 GLU A N 1
ATOM 794 C CA . GLU A 1 100 ? -1.698 -3.080 -26.593 1.00 79.25 100 GLU A CA 1
ATOM 795 C C . GLU A 1 100 ? -2.500 -2.433 -25.462 1.00 79.25 100 GLU A C 1
ATOM 797 O O . GLU A 1 100 ? -2.869 -3.054 -24.472 1.00 79.25 100 GLU A O 1
ATOM 802 N N . LEU A 1 101 ? -2.766 -1.131 -25.581 1.00 72.56 101 LEU A N 1
ATOM 803 C CA . LEU A 1 101 ? -3.399 -0.362 -24.505 1.00 72.56 101 LEU A CA 1
ATOM 804 C C . LEU A 1 101 ? -4.875 -0.705 -24.290 1.00 72.56 101 LEU A C 1
ATOM 806 O O . LEU A 1 101 ? -5.449 -0.333 -23.268 1.00 72.56 101 LEU A O 1
ATOM 810 N N . ARG A 1 102 ? -5.502 -1.390 -25.251 1.00 70.00 102 ARG A N 1
ATOM 811 C CA . ARG A 1 102 ? -6.855 -1.933 -25.086 1.00 70.00 102 ARG A CA 1
ATOM 812 C C . ARG A 1 102 ? -6.875 -3.005 -24.001 1.00 70.00 102 ARG A C 1
ATOM 814 O O . ARG A 1 102 ? -7.802 -3.013 -23.196 1.00 70.00 102 ARG A O 1
ATOM 821 N N . ASP A 1 103 ? -5.813 -3.798 -23.920 1.00 67.69 103 ASP A N 1
ATOM 822 C CA . ASP A 1 103 ? -5.696 -4.882 -22.952 1.00 67.69 103 ASP A CA 1
ATOM 823 C C . ASP A 1 103 ? -5.590 -4.317 -21.540 1.00 67.69 103 ASP A C 1
ATOM 825 O O . ASP A 1 103 ? -6.273 -4.800 -20.644 1.00 67.69 103 ASP A O 1
ATOM 829 N N . VAL A 1 104 ? -4.873 -3.200 -21.360 1.00 66.56 104 VAL A N 1
ATOM 830 C CA . VAL A 1 104 ? -4.763 -2.488 -20.073 1.00 66.56 104 VAL A CA 1
ATOM 831 C C . VAL A 1 104 ? -6.137 -2.208 -19.454 1.00 66.56 104 VAL A C 1
ATOM 833 O O . VAL A 1 104 ? -6.307 -2.398 -18.255 1.00 66.56 104 VAL A O 1
ATOM 836 N N . ARG A 1 105 ? -7.140 -1.817 -20.256 1.00 65.00 105 ARG A N 1
ATOM 837 C CA . ARG A 1 105 ? -8.504 -1.514 -19.773 1.00 65.00 105 ARG A CA 1
ATOM 838 C C . ARG A 1 105 ? -9.302 -2.746 -19.349 1.00 65.00 105 ARG A C 1
ATOM 840 O O . ARG A 1 105 ? -10.280 -2.605 -18.626 1.00 65.00 105 ARG A O 1
ATOM 847 N N . SER A 1 106 ? -8.928 -3.924 -19.837 1.00 63.88 106 SER A N 1
ATOM 848 C CA . SER A 1 106 ? -9.682 -5.164 -19.633 1.00 63.88 106 SER A CA 1
ATOM 849 C C . SER A 1 106 ? -9.269 -5.939 -18.379 1.00 63.88 106 SER A C 1
ATOM 851 O O . SER A 1 106 ? -9.918 -6.920 -18.020 1.00 63.88 106 SER A O 1
ATOM 853 N N . VAL A 1 107 ? -8.204 -5.511 -17.692 1.00 63.59 107 VAL A N 1
ATOM 854 C CA . VAL A 1 107 ? -7.639 -6.263 -16.570 1.00 63.59 107 VAL A CA 1
ATOM 855 C C . VAL A 1 107 ? -8.128 -5.710 -15.228 1.00 63.59 107 VAL A C 1
ATOM 857 O O . VAL A 1 107 ? -7.856 -4.562 -14.884 1.00 63.59 107 VAL A O 1
ATOM 860 N N . ASN A 1 108 ? -8.754 -6.579 -14.423 1.00 55.28 108 ASN A N 1
ATOM 861 C CA . ASN A 1 108 ? -9.209 -6.335 -13.038 1.00 55.28 108 ASN A CA 1
ATOM 862 C C . ASN A 1 108 ? -8.055 -6.235 -12.009 1.00 55.28 108 ASN A C 1
ATOM 864 O O . ASN A 1 108 ? -8.163 -6.699 -10.874 1.00 55.28 108 ASN A O 1
ATOM 868 N N . GLN A 1 109 ? -6.916 -5.690 -12.424 1.00 69.44 109 GLN A N 1
ATOM 869 C CA . GLN A 1 109 ? -5.710 -5.519 -11.612 1.00 69.44 109 GLN A CA 1
ATOM 870 C C . GLN A 1 109 ? -5.682 -4.129 -10.950 1.00 69.44 109 GLN A C 1
ATOM 872 O O . GLN A 1 109 ? -6.605 -3.343 -11.178 1.00 69.44 109 GLN A O 1
ATOM 877 N N . PRO A 1 110 ? -4.688 -3.814 -10.087 1.00 78.31 110 PRO A N 1
ATOM 878 C CA . PRO A 1 110 ? -4.537 -2.472 -9.529 1.00 78.31 110 PRO A CA 1
ATOM 879 C C . PRO A 1 110 ? -4.683 -1.367 -10.574 1.00 78.31 110 PRO A C 1
ATOM 881 O O . PRO A 1 110 ? -4.373 -1.538 -11.756 1.00 78.31 110 PRO A O 1
ATOM 884 N N . ALA A 1 111 ? -5.159 -0.222 -10.102 1.00 82.62 111 ALA A N 1
ATOM 885 C CA . ALA A 1 111 ? -5.365 0.974 -10.889 1.00 82.62 111 ALA A CA 1
ATOM 886 C C . ALA A 1 111 ? -4.040 1.434 -11.505 1.00 82.62 111 ALA A C 1
ATOM 888 O O . ALA A 1 111 ? -3.192 2.025 -10.842 1.00 82.62 111 ALA A O 1
ATOM 889 N N . LEU A 1 112 ? -3.842 1.151 -12.781 1.00 84.06 112 LEU A N 1
ATOM 890 C CA . LEU A 1 112 ? -2.656 1.518 -13.522 1.00 84.06 112 LEU A CA 1
ATOM 891 C C . LEU A 1 112 ? -2.899 2.843 -14.230 1.00 84.06 112 LEU A C 1
ATOM 893 O O . LEU A 1 112 ? -3.732 2.924 -15.129 1.00 84.06 112 LEU A O 1
ATOM 897 N N . VAL A 1 113 ? -2.127 3.859 -13.854 1.00 82.94 113 VAL A N 1
ATOM 898 C CA . VAL A 1 113 ? -2.187 5.206 -14.415 1.00 82.94 113 VAL A CA 1
ATOM 899 C C . VAL A 1 113 ? -0.852 5.528 -15.082 1.00 82.94 113 VAL A C 1
ATOM 901 O O . VAL A 1 113 ? 0.181 5.698 -14.436 1.00 82.94 113 VAL A O 1
ATOM 904 N N . ILE A 1 114 ? -0.868 5.621 -16.407 1.00 81.12 114 ILE A N 1
ATOM 905 C CA . ILE A 1 114 ? 0.312 5.860 -17.233 1.00 81.12 114 ILE A CA 1
ATOM 906 C C . ILE A 1 114 ? 0.267 7.288 -17.769 1.00 81.12 114 ILE A C 1
ATOM 908 O O . ILE A 1 114 ? -0.583 7.639 -18.591 1.00 81.12 114 ILE A O 1
ATOM 912 N N . HIS A 1 115 ? 1.229 8.106 -17.345 1.00 78.75 115 HIS A N 1
ATOM 913 C CA . HIS A 1 115 ? 1.407 9.451 -17.872 1.00 78.75 115 HIS A CA 1
ATOM 914 C C . HIS A 1 115 ? 2.440 9.457 -18.996 1.00 78.75 115 HIS A C 1
ATOM 916 O O . HIS A 1 115 ? 3.606 9.082 -18.835 1.00 78.75 115 HIS A O 1
ATOM 922 N N . THR A 1 116 ? 2.011 9.951 -20.148 1.00 72.62 116 THR A N 1
ATOM 923 C CA . THR A 1 116 ? 2.860 10.177 -21.313 1.00 72.62 116 THR A CA 1
ATOM 924 C C . THR A 1 116 ? 2.901 11.673 -21.602 1.00 72.62 116 THR A C 1
ATOM 926 O O . THR A 1 116 ? 1.988 12.401 -21.235 1.00 72.62 116 THR A O 1
ATOM 929 N N . LYS A 1 117 ? 3.914 12.158 -22.329 1.00 65.62 117 LYS A N 1
ATOM 930 C CA . LYS A 1 117 ? 4.047 13.597 -22.641 1.00 65.62 117 LYS A CA 1
ATOM 931 C C . LYS A 1 117 ? 2.844 14.225 -23.371 1.00 65.62 117 LYS A C 1
ATOM 933 O O . LYS A 1 117 ? 2.819 15.438 -23.519 1.00 65.62 117 LYS A O 1
ATOM 938 N N . ARG A 1 118 ? 1.918 13.423 -23.909 1.00 63.09 118 ARG A N 1
ATOM 939 C CA . ARG A 1 118 ? 0.767 13.898 -24.697 1.00 63.09 118 ARG A CA 1
ATOM 940 C C . ARG A 1 118 ? -0.590 13.478 -24.141 1.00 63.09 118 ARG A C 1
ATOM 942 O O . ARG A 1 118 ? -1.582 14.064 -24.549 1.00 63.09 118 ARG A O 1
ATOM 949 N N . LYS A 1 119 ? -0.648 12.427 -23.318 1.00 70.38 119 LYS A N 1
ATOM 950 C CA . LYS A 1 119 ? -1.896 11.805 -22.859 1.00 70.38 119 LYS A CA 1
ATOM 951 C C . LYS A 1 119 ? -1.711 11.088 -21.529 1.00 70.38 119 LYS A C 1
ATOM 953 O O . LYS A 1 119 ? -0.649 10.512 -21.272 1.00 70.38 119 LYS A O 1
ATOM 958 N N . LEU A 1 120 ? -2.792 11.055 -20.768 1.00 73.81 120 LEU A N 1
ATOM 959 C CA . LEU A 1 120 ? -2.971 10.221 -19.594 1.00 73.81 120 LEU A CA 1
ATOM 960 C C . LEU A 1 120 ? -3.744 8.953 -19.978 1.00 73.81 120 LEU A C 1
ATOM 962 O O . LEU A 1 120 ? -4.705 9.018 -20.743 1.00 73.81 120 LEU A O 1
ATOM 966 N N . LEU A 1 121 ? -3.314 7.803 -19.471 1.00 76.31 121 LEU A N 1
ATOM 967 C CA . LEU A 1 121 ? -3.959 6.513 -19.697 1.00 76.31 121 LEU A CA 1
ATOM 968 C C . LEU A 1 121 ? -4.265 5.866 -18.349 1.00 76.31 121 LEU A C 1
ATOM 970 O O . LEU A 1 121 ? -3.434 5.921 -17.448 1.00 76.31 121 LEU A O 1
ATOM 974 N N . SER A 1 122 ? -5.435 5.245 -18.224 1.00 76.25 122 SER A N 1
ATOM 975 C CA . SER A 1 122 ? -5.865 4.553 -17.008 1.00 76.25 122 SER A CA 1
ATOM 976 C C . SER A 1 122 ? -6.692 3.316 -17.358 1.00 76.25 122 SER A C 1
ATOM 978 O O . SER A 1 122 ? -7.458 3.352 -18.326 1.00 76.25 122 SER A O 1
ATOM 980 N N . ASN A 1 123 ? -6.542 2.233 -16.588 1.00 74.69 123 ASN A N 1
ATOM 981 C CA . ASN A 1 123 ? -7.479 1.099 -16.610 1.00 74.69 123 ASN A CA 1
ATOM 982 C C . ASN A 1 123 ? -8.700 1.319 -15.703 1.00 74.69 123 ASN A C 1
ATOM 984 O O . ASN A 1 123 ? -9.720 0.661 -15.879 1.00 74.69 123 ASN A O 1
ATOM 988 N N . VAL A 1 124 ? -8.627 2.267 -14.768 1.00 68.44 124 VAL A N 1
ATOM 989 C CA . VAL A 1 124 ? -9.774 2.689 -13.966 1.00 68.44 124 VAL A CA 1
ATOM 990 C C . VAL A 1 124 ? -10.587 3.657 -14.802 1.00 68.44 124 VAL A C 1
ATOM 992 O O . VAL A 1 124 ? -10.082 4.718 -15.181 1.00 68.44 124 VAL A O 1
ATOM 995 N N . MET A 1 125 ? -11.828 3.281 -15.107 1.00 50.00 125 MET A N 1
ATOM 996 C CA . MET A 1 125 ? -12.784 4.170 -15.753 1.00 50.00 125 MET A CA 1
ATOM 997 C C . MET A 1 125 ? -12.970 5.428 -14.900 1.00 50.00 125 MET A C 1
ATOM 999 O O . MET A 1 125 ? -13.630 5.391 -13.867 1.00 50.00 125 MET A O 1
ATOM 1003 N N . ALA A 1 126 ? -12.421 6.550 -15.354 1.00 46.03 126 ALA A N 1
ATOM 1004 C CA . ALA A 1 126 ? -13.001 7.848 -15.064 1.00 46.03 126 ALA A CA 1
ATOM 1005 C C . ALA A 1 126 ? -13.882 8.208 -16.262 1.00 46.03 126 ALA A C 1
ATOM 1007 O O . ALA A 1 126 ? -13.406 8.348 -17.390 1.00 46.03 126 ALA A O 1
ATOM 1008 N N . GLN A 1 127 ? -15.183 8.297 -16.004 1.00 39.88 127 GLN A N 1
ATOM 1009 C CA . GLN A 1 127 ? -16.151 8.961 -16.862 1.00 39.88 127 GLN A CA 1
ATOM 1010 C C . GLN A 1 127 ? -15.742 10.437 -16.994 1.00 39.88 127 GLN A C 1
ATOM 1012 O O . GLN A 1 127 ? -16.088 11.252 -16.154 1.00 39.88 127 GLN A O 1
ATOM 1017 N N . SER A 1 128 ? -14.915 10.751 -17.986 1.00 38.25 128 SER A N 1
ATOM 1018 C CA . SER A 1 128 ? -14.800 12.046 -18.668 1.00 38.25 128 SER A CA 1
ATOM 1019 C C . SER A 1 128 ? -13.554 11.977 -19.542 1.00 38.25 128 SER A C 1
ATOM 1021 O O . SER A 1 128 ? -12.430 11.892 -19.052 1.00 38.25 128 SER A O 1
ATOM 1023 N N . GLU A 1 129 ? -13.751 12.014 -20.855 1.00 43.31 129 GLU A N 1
ATOM 1024 C CA . GLU A 1 129 ? -12.679 12.120 -21.850 1.00 43.31 129 GLU A CA 1
ATOM 1025 C C . GLU A 1 129 ? -12.026 13.519 -21.887 1.00 43.31 129 GLU A C 1
ATOM 1027 O O . GLU A 1 129 ? -11.214 13.798 -22.768 1.00 43.31 129 GLU A O 1
ATOM 1032 N N . ALA A 1 130 ? -12.323 14.388 -20.919 1.00 39.81 130 ALA A N 1
ATOM 1033 C CA . ALA A 1 130 ? -11.737 15.710 -20.778 1.00 39.81 130 ALA A CA 1
ATOM 1034 C C . ALA A 1 130 ? -11.153 15.868 -19.369 1.00 39.81 130 ALA A C 1
ATOM 1036 O O . ALA A 1 130 ? -11.868 16.163 -18.419 1.00 39.81 130 ALA A O 1
ATOM 1037 N N . ASP A 1 131 ? -9.862 15.587 -19.214 1.00 47.34 131 ASP A N 1
ATOM 1038 C CA . ASP A 1 131 ? -8.910 16.658 -18.926 1.00 47.34 131 ASP A CA 1
ATOM 1039 C C . ASP A 1 131 ? -7.477 16.135 -18.881 1.00 47.34 131 ASP A C 1
ATOM 1041 O O . ASP A 1 131 ? -7.174 15.003 -18.501 1.00 47.34 131 ASP A O 1
ATOM 1045 N N . SER A 1 132 ? -6.567 16.998 -19.315 1.00 53.72 132 SER A N 1
ATOM 1046 C CA . SER A 1 132 ? -5.126 16.768 -19.287 1.00 53.72 132 SER A CA 1
ATOM 1047 C C . SER A 1 132 ? -4.602 16.943 -17.859 1.00 53.72 132 SER A C 1
ATOM 1049 O O . SER A 1 132 ? -3.756 17.795 -17.614 1.00 53.72 132 SER A O 1
ATOM 1051 N N . THR A 1 133 ? -5.130 16.183 -16.901 1.00 61.78 133 THR A N 1
ATOM 1052 C CA . THR A 1 133 ? -4.707 16.261 -15.502 1.00 61.78 133 THR A CA 1
ATOM 1053 C C . THR A 1 133 ? -3.274 15.745 -15.398 1.00 61.78 133 THR A C 1
ATOM 1055 O O . THR A 1 133 ? -2.965 14.610 -15.779 1.00 61.78 133 THR A O 1
ATOM 1058 N N . SER A 1 134 ? -2.364 16.600 -14.942 1.00 68.62 134 SER A N 1
ATOM 1059 C CA . SER A 1 134 ? -0.944 16.264 -14.831 1.00 68.62 134 SER A CA 1
ATOM 1060 C C . SER A 1 134 ? -0.734 15.107 -13.842 1.00 68.62 134 SER A C 1
ATOM 1062 O O . SER A 1 134 ? -1.504 14.937 -12.895 1.00 68.62 134 SER A O 1
ATOM 1064 N N . LEU A 1 135 ? 0.343 14.322 -13.999 1.00 67.62 135 LEU A N 1
ATOM 1065 C CA . LEU A 1 135 ? 0.694 13.276 -13.019 1.00 67.62 135 LEU A CA 1
ATOM 1066 C C . LEU A 1 135 ? 0.801 13.844 -11.594 1.00 67.62 135 LEU A C 1
ATOM 1068 O O . LEU A 1 135 ? 0.459 13.155 -10.645 1.00 67.62 135 LEU A O 1
ATOM 1072 N N . VAL A 1 136 ? 1.190 15.116 -11.452 1.00 69.75 136 VAL A N 1
ATOM 1073 C CA . VAL A 1 136 ? 1.237 15.834 -10.170 1.00 69.75 136 VAL A CA 1
ATOM 1074 C C . VAL A 1 136 ? -0.157 16.017 -9.565 1.00 69.75 136 VAL A C 1
ATOM 1076 O O . VAL A 1 136 ? -0.328 15.873 -8.360 1.00 69.75 136 VAL A O 1
ATOM 1079 N N . GLU A 1 137 ? -1.170 16.325 -10.368 1.00 74.31 137 GLU A N 1
ATOM 1080 C CA . GLU A 1 137 ? -2.549 16.482 -9.896 1.00 74.31 137 GLU A CA 1
ATOM 1081 C C . GLU A 1 137 ? -3.195 15.144 -9.554 1.00 74.31 137 GLU A C 1
ATOM 1083 O O . GLU A 1 137 ? -3.874 15.055 -8.538 1.00 74.31 137 GLU A O 1
ATOM 1088 N N . LEU A 1 138 ? -2.921 14.088 -10.322 1.00 71.31 138 LEU A N 1
ATOM 1089 C CA . LEU A 1 138 ? -3.332 12.732 -9.949 1.00 71.31 138 LEU A CA 1
ATOM 1090 C C . LEU A 1 138 ? -2.615 12.263 -8.696 1.00 71.31 138 LEU A C 1
ATOM 1092 O O . LEU A 1 138 ? -3.242 11.705 -7.803 1.00 71.31 138 LEU A O 1
ATOM 1096 N N . GLN A 1 139 ? -1.315 12.533 -8.594 1.00 68.56 139 GLN A N 1
ATOM 1097 C CA . GLN A 1 139 ? -0.569 12.278 -7.377 1.00 68.56 139 GLN A CA 1
ATOM 1098 C C . GLN A 1 139 ? -1.212 13.035 -6.216 1.00 68.56 139 GLN A C 1
ATOM 1100 O O . GLN A 1 139 ? -1.401 12.430 -5.178 1.00 68.56 139 GLN A O 1
ATOM 1105 N N . ARG A 1 140 ? -1.640 14.295 -6.376 1.00 73.38 140 ARG A N 1
ATOM 1106 C CA . ARG A 1 140 ? -2.396 15.030 -5.342 1.00 73.38 140 ARG A CA 1
ATOM 1107 C C . ARG A 1 140 ? -3.762 14.406 -5.052 1.00 73.38 140 ARG A C 1
ATOM 1109 O O . ARG A 1 140 ? -4.153 14.330 -3.892 1.00 73.38 140 ARG A O 1
ATOM 1116 N N . GLN A 1 141 ? -4.486 13.969 -6.077 1.00 76.62 141 GLN A N 1
ATOM 1117 C CA . GLN A 1 141 ? -5.801 13.348 -5.942 1.00 76.62 141 GLN A CA 1
ATOM 1118 C C . GLN A 1 141 ? -5.712 12.039 -5.156 1.00 76.62 141 GLN A C 1
ATOM 1120 O O . GLN A 1 141 ? -6.477 11.837 -4.215 1.00 76.62 141 GLN A O 1
ATOM 1125 N N . TYR A 1 142 ? -4.766 11.172 -5.516 1.00 73.38 142 TYR A N 1
ATOM 1126 C CA . TYR A 1 142 ? -4.519 9.920 -4.815 1.00 73.38 142 TYR A CA 1
ATOM 1127 C C . TYR A 1 142 ? -3.816 10.146 -3.477 1.00 73.38 142 TYR A C 1
ATOM 1129 O O . TYR A 1 142 ? -4.158 9.456 -2.530 1.00 73.38 142 TYR A O 1
ATOM 1137 N N . ALA A 1 143 ? -2.935 11.146 -3.346 1.00 67.00 143 ALA A N 1
ATOM 1138 C CA . ALA A 1 143 ? -2.277 11.497 -2.083 1.00 67.00 143 ALA A CA 1
ATOM 1139 C C . ALA A 1 143 ? -3.283 11.865 -0.991 1.00 67.00 143 ALA A C 1
ATOM 1141 O O . ALA A 1 143 ? -3.098 11.517 0.166 1.00 67.00 143 ALA A O 1
ATOM 1142 N N . ARG A 1 144 ? -4.383 12.530 -1.362 1.00 68.62 144 ARG A N 1
ATOM 1143 C CA . ARG A 1 144 ? -5.476 12.853 -0.431 1.00 68.62 144 ARG A CA 1
ATOM 1144 C C . ARG A 1 144 ? -6.260 11.633 0.055 1.00 68.62 144 ARG A C 1
ATOM 1146 O O . ARG A 1 144 ? -7.048 11.769 0.979 1.00 68.62 144 ARG A O 1
ATOM 1153 N N . ARG A 1 145 ? -6.111 10.481 -0.599 1.00 70.94 145 ARG A N 1
ATOM 1154 C CA . ARG A 1 145 ? -6.864 9.248 -0.318 1.00 70.94 145 ARG A CA 1
ATOM 1155 C C . ARG A 1 145 ? -5.956 8.062 0.009 1.00 70.94 145 ARG A C 1
ATOM 1157 O O . ARG A 1 145 ? -6.455 6.942 0.136 1.00 70.94 145 ARG A O 1
ATOM 1164 N N . CYS A 1 146 ? -4.640 8.272 0.036 1.00 76.06 146 CYS A N 1
ATOM 1165 C CA . CYS A 1 146 ? -3.679 7.200 0.199 1.00 76.06 146 CYS A CA 1
ATOM 1166 C C . CYS A 1 146 ? -3.192 7.106 1.639 1.00 76.06 146 CYS A C 1
ATOM 1168 O O . CYS A 1 146 ? -2.814 8.107 2.239 1.00 76.06 146 CYS A O 1
ATOM 1170 N N . ASP A 1 147 ? -3.090 5.877 2.122 1.00 79.44 147 ASP A N 1
ATOM 1171 C CA . ASP A 1 147 ? -2.439 5.575 3.398 1.00 79.44 147 ASP A CA 1
ATOM 1172 C C . ASP A 1 147 ? -0.927 5.446 3.229 1.00 79.44 147 ASP A C 1
ATOM 1174 O O . ASP A 1 147 ? -0.142 5.645 4.151 1.00 79.44 147 ASP A O 1
ATOM 1178 N N . CYS A 1 148 ? -0.509 5.047 2.028 1.00 84.25 148 CYS A N 1
ATOM 1179 C CA . CYS A 1 148 ? 0.883 4.827 1.697 1.00 84.25 148 CYS A CA 1
ATOM 1180 C C . CYS A 1 148 ? 1.140 5.313 0.274 1.00 84.25 148 CYS A C 1
ATOM 1182 O O . CYS A 1 148 ? 0.531 4.819 -0.678 1.00 84.25 148 CYS A O 1
ATOM 1184 N N . LEU A 1 149 ? 2.065 6.262 0.133 1.00 85.69 149 LEU A N 1
ATOM 1185 C CA . LEU A 1 149 ? 2.585 6.715 -1.150 1.00 85.69 149 LEU A CA 1
ATOM 1186 C C . LEU A 1 149 ? 4.080 6.427 -1.207 1.00 85.69 149 LEU A C 1
ATOM 1188 O O . LEU A 1 149 ? 4.891 7.066 -0.539 1.00 85.69 149 LEU A O 1
ATOM 1192 N N . VAL A 1 150 ? 4.444 5.480 -2.058 1.00 86.19 150 VAL A N 1
ATOM 1193 C CA . VAL A 1 150 ? 5.829 5.140 -2.353 1.00 86.19 150 VAL A CA 1
ATOM 1194 C C . VAL A 1 150 ? 6.205 5.831 -3.654 1.00 86.19 150 VAL A C 1
ATOM 1196 O O . VAL A 1 150 ? 5.836 5.363 -4.726 1.00 86.19 150 VAL A O 1
ATOM 1199 N N . GLN A 1 151 ? 6.939 6.939 -3.572 1.00 86.12 151 GLN A N 1
ATOM 1200 C CA . GLN A 1 151 ? 7.394 7.670 -4.754 1.00 86.12 151 GLN A CA 1
ATOM 1201 C C . GLN A 1 151 ? 8.888 7.466 -4.995 1.00 86.12 151 GLN A C 1
ATOM 1203 O O . GLN A 1 151 ? 9.726 7.801 -4.155 1.00 86.12 151 GLN A O 1
ATOM 1208 N N . TYR A 1 152 ? 9.229 6.965 -6.181 1.00 84.88 152 TYR A N 1
ATOM 1209 C CA . TYR A 1 152 ? 10.601 6.925 -6.662 1.00 84.88 152 TYR A CA 1
ATOM 1210 C C . TYR A 1 152 ? 10.790 7.918 -7.799 1.00 84.88 152 TYR A C 1
ATOM 1212 O O . TYR A 1 152 ? 10.162 7.799 -8.841 1.00 84.88 152 TYR A O 1
ATOM 1220 N N . ASN A 1 153 ? 11.701 8.873 -7.605 1.00 79.19 153 ASN A N 1
ATOM 1221 C CA . ASN A 1 153 ? 11.998 9.932 -8.577 1.00 79.19 153 ASN A CA 1
ATOM 1222 C C . ASN A 1 153 ? 13.387 9.786 -9.224 1.00 79.19 153 ASN A C 1
ATOM 1224 O O . ASN A 1 153 ? 13.925 10.744 -9.775 1.00 79.19 153 ASN A O 1
ATOM 1228 N N . GLY A 1 154 ? 14.006 8.601 -9.154 1.00 76.44 154 GLY A N 1
ATOM 1229 C CA . GLY A 1 154 ? 15.335 8.359 -9.739 1.00 76.44 154 GLY A CA 1
ATOM 1230 C C . GLY A 1 154 ? 16.528 8.766 -8.863 1.00 76.44 154 GLY A C 1
ATOM 1231 O O . GLY A 1 154 ? 17.670 8.673 -9.315 1.00 76.44 154 GLY A O 1
ATOM 1232 N N . GLY A 1 155 ? 16.283 9.208 -7.624 1.00 79.19 155 GLY A N 1
ATOM 1233 C CA . GLY A 1 155 ? 17.327 9.526 -6.646 1.00 79.19 155 GLY A CA 1
ATOM 1234 C C . GLY A 1 155 ? 18.108 8.293 -6.157 1.00 79.19 155 GLY A C 1
ATOM 1235 O O . GLY A 1 155 ? 17.731 7.152 -6.460 1.00 79.19 155 GLY A O 1
ATOM 1236 N N . PRO A 1 156 ? 19.204 8.497 -5.402 1.00 81.56 156 PRO A N 1
ATOM 1237 C CA . PRO A 1 156 ? 19.965 7.402 -4.811 1.00 81.56 156 PRO A CA 1
ATOM 1238 C C . PRO A 1 156 ? 19.097 6.593 -3.841 1.00 81.56 156 PRO A C 1
ATOM 1240 O O . PRO A 1 156 ? 18.302 7.141 -3.076 1.00 81.56 156 PRO A O 1
ATOM 1243 N N . ILE A 1 157 ? 19.258 5.270 -3.868 1.00 83.44 157 ILE A N 1
ATOM 1244 C CA . ILE A 1 157 ? 18.506 4.364 -3.000 1.00 83.44 157 ILE A CA 1
ATOM 1245 C C . ILE A 1 157 ? 19.109 4.427 -1.596 1.00 83.44 157 ILE A C 1
ATOM 1247 O O . ILE A 1 157 ? 20.216 3.949 -1.358 1.00 83.44 157 ILE A O 1
ATOM 1251 N N . SER A 1 158 ? 18.363 4.993 -0.649 1.00 84.50 158 SER A N 1
ATOM 1252 C CA . SER A 1 158 ? 18.727 4.991 0.769 1.00 84.50 158 SER A CA 1
ATOM 1253 C C . SER A 1 158 ? 18.039 3.839 1.493 1.00 84.50 158 SER A C 1
ATOM 1255 O O . SER A 1 158 ? 16.819 3.687 1.412 1.00 84.50 158 SER A O 1
ATOM 1257 N N . ARG A 1 159 ? 18.807 3.052 2.257 1.00 82.88 159 ARG A N 1
ATOM 1258 C CA . ARG A 1 159 ? 18.255 1.986 3.113 1.00 82.88 159 ARG A CA 1
ATOM 1259 C C . ARG A 1 159 ? 17.253 2.531 4.131 1.00 82.88 159 ARG A C 1
ATOM 1261 O O . ARG A 1 159 ? 16.257 1.869 4.396 1.00 82.88 159 ARG A O 1
ATOM 1268 N N . VAL A 1 160 ? 17.499 3.730 4.663 1.00 82.81 160 VAL A N 1
ATOM 1269 C CA . VAL A 1 160 ? 16.602 4.394 5.621 1.00 82.81 160 VAL A CA 1
ATOM 1270 C C . VAL A 1 160 ? 15.266 4.722 4.956 1.00 82.81 160 VAL A C 1
ATOM 1272 O O . VAL A 1 160 ? 14.221 4.366 5.487 1.00 82.81 160 VAL A O 1
ATOM 1275 N N . LEU A 1 161 ? 15.300 5.303 3.753 1.00 81.75 161 LEU A N 1
ATOM 1276 C CA . LEU A 1 161 ? 14.086 5.638 3.002 1.00 81.75 161 LEU A CA 1
ATOM 1277 C C . LEU A 1 161 ? 13.285 4.385 2.625 1.00 81.75 161 LEU A C 1
ATOM 1279 O O . LEU A 1 161 ? 12.077 4.341 2.834 1.00 81.75 161 LEU A O 1
ATOM 1283 N N . VAL A 1 162 ? 13.951 3.339 2.121 1.00 85.19 162 VAL A N 1
ATOM 1284 C CA . VAL A 1 162 ? 13.295 2.058 1.788 1.00 85.19 162 VAL A CA 1
ATOM 1285 C C . VAL A 1 162 ? 12.616 1.459 3.018 1.00 85.19 162 VAL A C 1
ATOM 1287 O O . VAL A 1 162 ? 11.510 0.929 2.919 1.00 85.19 162 VAL A O 1
ATOM 1290 N N . LYS A 1 163 ? 13.266 1.543 4.180 1.00 82.88 163 LYS A N 1
ATOM 1291 C CA . LYS A 1 163 ? 12.712 1.053 5.439 1.00 82.88 163 LYS A CA 1
ATOM 1292 C C . LYS A 1 163 ? 11.478 1.847 5.859 1.00 82.88 163 LYS A C 1
ATOM 1294 O O . LYS A 1 163 ? 10.449 1.238 6.108 1.00 82.88 163 LYS A O 1
ATOM 1299 N N . GLN A 1 164 ? 11.542 3.178 5.843 1.00 81.88 164 GLN A N 1
ATOM 1300 C CA . GLN A 1 164 ? 10.390 4.036 6.149 1.00 81.88 164 GLN A CA 1
ATOM 1301 C C . GLN A 1 164 ? 9.191 3.731 5.240 1.00 81.88 164 GLN A C 1
ATOM 1303 O O . GLN A 1 164 ? 8.085 3.533 5.735 1.00 81.88 164 GLN A O 1
ATOM 1308 N N . MET A 1 165 ? 9.420 3.596 3.929 1.00 84.38 165 MET A N 1
ATOM 1309 C CA . MET A 1 165 ? 8.375 3.204 2.972 1.00 84.38 165 MET A CA 1
ATOM 1310 C C . MET A 1 165 ? 7.808 1.811 3.273 1.00 84.38 165 MET A C 1
ATOM 1312 O O . MET A 1 165 ? 6.604 1.596 3.181 1.00 84.38 165 MET A O 1
ATOM 1316 N N . THR A 1 166 ? 8.668 0.859 3.647 1.00 85.25 166 THR A N 1
ATOM 1317 C CA . THR A 1 166 ? 8.247 -0.502 4.014 1.00 85.25 166 THR A CA 1
ATOM 1318 C C . THR A 1 166 ? 7.368 -0.486 5.259 1.00 85.25 166 THR A C 1
ATOM 1320 O O . THR A 1 166 ? 6.345 -1.160 5.283 1.00 85.25 166 THR A O 1
ATOM 1323 N N . ASN A 1 167 ? 7.737 0.290 6.277 1.00 85.25 167 ASN A N 1
ATOM 1324 C CA . ASN A 1 167 ? 6.968 0.385 7.511 1.00 85.25 167 ASN A CA 1
ATOM 1325 C C . ASN A 1 167 ? 5.592 1.000 7.250 1.00 85.25 167 ASN A C 1
ATOM 1327 O O . ASN A 1 167 ? 4.593 0.439 7.683 1.00 85.25 167 ASN A O 1
ATOM 1331 N N . GLN A 1 168 ? 5.529 2.088 6.474 1.00 85.25 168 GLN A N 1
ATOM 1332 C CA . GLN A 1 168 ? 4.258 2.683 6.048 1.00 85.25 168 GLN A CA 1
ATOM 1333 C C . GLN A 1 168 ? 3.396 1.682 5.274 1.00 85.25 168 GLN A C 1
ATOM 1335 O O . GLN A 1 168 ? 2.198 1.567 5.523 1.00 85.25 168 GLN A O 1
ATOM 1340 N N . LEU A 1 169 ? 4.009 0.909 4.374 1.00 87.50 169 LEU A N 1
ATOM 1341 C CA . LEU A 1 169 ? 3.301 -0.124 3.631 1.00 87.50 169 LEU A CA 1
ATOM 1342 C C . LEU A 1 169 ? 2.750 -1.209 4.565 1.00 87.50 169 LEU A C 1
ATOM 1344 O O . LEU A 1 169 ? 1.584 -1.569 4.436 1.00 87.50 169 LEU A O 1
ATOM 1348 N N . ILE A 1 170 ? 3.547 -1.700 5.518 1.00 88.00 170 ILE A N 1
ATOM 1349 C CA . ILE A 1 170 ? 3.110 -2.695 6.508 1.00 88.00 170 ILE A CA 1
ATOM 1350 C C . ILE A 1 170 ? 1.973 -2.136 7.367 1.00 88.00 170 ILE A C 1
ATOM 1352 O O . ILE A 1 170 ? 0.954 -2.805 7.507 1.00 88.00 170 ILE A O 1
ATOM 1356 N N . SER A 1 171 ? 2.095 -0.914 7.889 1.00 88.94 171 SER A N 1
ATOM 1357 C CA . SER A 1 171 ? 1.038 -0.284 8.688 1.00 88.94 171 SER A CA 1
ATOM 1358 C C . SER A 1 171 ? -0.255 -0.099 7.899 1.00 88.94 171 SER A C 1
ATOM 1360 O O . SER A 1 171 ? -1.337 -0.341 8.430 1.00 88.94 171 SER A O 1
ATOM 1362 N N . SER A 1 172 ? -0.164 0.219 6.604 1.00 88.38 172 SER A N 1
ATOM 1363 C CA . SER A 1 172 ? -1.334 0.310 5.721 1.00 88.38 172 SER A CA 1
ATOM 1364 C C . SER A 1 172 ? -2.031 -1.034 5.463 1.00 88.38 172 SER A C 1
ATOM 1366 O O . SER A 1 172 ? -3.144 -1.056 4.948 1.00 88.38 172 SER A O 1
ATOM 1368 N N . LEU A 1 173 ? -1.424 -2.176 5.816 1.00 89.38 173 LEU A N 1
ATOM 1369 C CA . LEU A 1 173 ? -2.104 -3.474 5.740 1.00 89.38 173 LEU A CA 1
ATOM 1370 C C . LEU A 1 173 ? -3.146 -3.653 6.842 1.00 89.38 173 LEU A C 1
ATOM 1372 O O . LEU A 1 173 ? -3.988 -4.538 6.708 1.00 89.38 173 LEU A O 1
ATOM 1376 N N . PHE A 1 174 ? -3.097 -2.853 7.905 1.00 91.75 174 PHE A N 1
ATOM 1377 C CA . PHE A 1 174 ? -4.005 -2.958 9.041 1.00 91.75 174 PHE A CA 1
ATOM 1378 C C . PHE A 1 174 ? -5.039 -1.837 9.019 1.00 91.75 174 PHE A C 1
ATOM 1380 O O . PHE A 1 174 ? -4.742 -0.707 8.634 1.00 91.75 174 PHE A O 1
ATOM 1387 N N . TYR A 1 175 ? -6.263 -2.156 9.414 1.00 91.50 175 TYR A N 1
ATOM 1388 C CA . TYR A 1 175 ? -7.389 -1.226 9.488 1.00 91.50 175 TYR A CA 1
ATOM 1389 C C . TYR A 1 175 ? -8.342 -1.674 10.599 1.00 91.50 175 TYR A C 1
ATOM 1391 O O . TYR A 1 175 ? -8.207 -2.787 11.112 1.00 91.50 175 TYR A O 1
ATOM 1399 N N . ILE A 1 176 ? -9.289 -0.817 10.975 1.00 92.19 176 ILE A N 1
ATOM 1400 C CA . ILE A 1 176 ? -10.310 -1.137 11.975 1.00 92.19 176 ILE A CA 1
ATOM 1401 C C . ILE A 1 176 ? -11.708 -1.125 11.382 1.00 92.19 176 ILE A C 1
ATOM 1403 O O . ILE A 1 176 ? -11.988 -0.413 10.420 1.00 92.19 176 ILE A O 1
ATOM 1407 N N . GLU A 1 177 ? -12.576 -1.894 12.018 1.00 90.44 177 GLU A N 1
ATOM 1408 C CA . GLU A 1 177 ? -14.019 -1.884 11.831 1.00 90.44 177 GLU A CA 1
ATOM 1409 C C . GLU A 1 177 ? -14.698 -1.846 13.204 1.00 90.44 177 GLU A C 1
ATOM 1411 O O . GLU A 1 177 ? -14.092 -2.199 14.222 1.00 90.44 177 GLU A O 1
ATOM 1416 N N . LEU A 1 178 ? -15.959 -1.421 13.246 1.00 89.62 178 LEU A N 1
ATOM 1417 C CA . LEU A 1 178 ? -16.768 -1.524 14.457 1.00 89.62 178 LEU A CA 1
ATOM 1418 C C . LEU A 1 178 ? -17.257 -2.957 14.641 1.00 89.62 178 LEU A C 1
ATOM 1420 O O . LEU A 1 178 ? -17.809 -3.546 13.716 1.00 89.62 178 LEU A O 1
ATOM 1424 N N . ALA A 1 179 ? -17.096 -3.496 15.851 1.00 89.00 179 ALA A N 1
ATOM 1425 C CA . ALA A 1 179 ? -17.687 -4.787 16.199 1.00 89.00 179 ALA A CA 1
ATOM 1426 C C . ALA A 1 179 ? -19.220 -4.685 16.282 1.00 89.00 179 ALA A C 1
ATOM 1428 O O . ALA A 1 179 ? -19.937 -5.606 15.897 1.00 89.00 179 ALA A O 1
ATOM 1429 N N . ALA A 1 180 ? -19.714 -3.545 16.771 1.00 83.75 180 ALA A N 1
ATOM 1430 C CA . ALA A 1 180 ? -21.127 -3.215 16.868 1.00 83.75 180 ALA A CA 1
ATOM 1431 C C . ALA A 1 180 ? -21.327 -1.696 16.785 1.00 83.75 180 ALA A C 1
ATOM 1433 O O . ALA A 1 180 ? -20.437 -0.922 17.146 1.00 83.75 180 ALA A O 1
ATOM 1434 N N . THR A 1 181 ? -22.510 -1.264 16.341 1.00 82.94 181 THR A N 1
ATOM 1435 C CA . THR A 1 181 ? -22.874 0.157 16.301 1.00 82.94 181 THR A CA 1
ATOM 1436 C C . THR A 1 181 ? -22.957 0.710 17.731 1.00 82.94 181 THR A C 1
ATOM 1438 O O . THR A 1 181 ? -23.797 0.251 18.510 1.00 82.94 181 THR A O 1
ATOM 1441 N N . PRO A 1 182 ? -22.111 1.685 18.109 1.00 82.75 182 PRO A N 1
ATOM 1442 C CA . PRO A 1 182 ? -22.092 2.237 19.453 1.00 82.75 182 PRO A CA 1
ATOM 1443 C C . PRO A 1 182 ? -23.347 3.072 19.705 1.00 82.75 182 PRO A C 1
ATOM 1445 O O . PRO A 1 182 ? -23.749 3.896 18.882 1.00 82.75 182 PRO A O 1
ATOM 1448 N N . THR A 1 183 ? -23.946 2.901 20.881 1.00 81.38 183 THR A N 1
ATOM 1449 C CA . THR A 1 183 ? -25.105 3.689 21.310 1.00 81.38 183 THR A CA 1
ATOM 1450 C C . THR A 1 183 ? -24.727 4.605 22.471 1.00 81.38 183 THR A C 1
ATOM 1452 O O . THR A 1 183 ? -24.508 4.154 23.599 1.00 81.38 183 THR A O 1
ATOM 1455 N N . PHE A 1 184 ? -24.680 5.910 22.208 1.00 81.56 184 PHE A N 1
ATOM 1456 C CA . PHE A 1 184 ? -24.212 6.941 23.140 1.00 81.56 184 PHE A CA 1
ATOM 1457 C C . PHE A 1 184 ? -25.265 7.370 24.174 1.00 81.56 184 PHE A C 1
ATOM 1459 O O . PHE A 1 184 ? -25.598 8.544 24.296 1.00 81.56 184 PHE A O 1
ATOM 1466 N N . TYR A 1 185 ? -25.791 6.424 24.954 1.00 80.56 185 TYR A N 1
ATOM 1467 C CA . TYR A 1 185 ? -26.738 6.742 26.034 1.00 80.56 185 TYR A CA 1
ATOM 1468 C C . TYR A 1 185 ? -26.054 7.213 27.326 1.00 80.56 185 TYR A C 1
ATOM 1470 O O . TYR A 1 185 ? -26.674 7.887 28.147 1.00 80.56 185 TYR A O 1
ATOM 1478 N N . ARG A 1 186 ? -24.785 6.835 27.537 1.00 75.06 186 ARG A N 1
ATOM 1479 C CA . ARG A 1 186 ? -23.966 7.213 28.700 1.00 75.06 186 ARG A CA 1
ATOM 1480 C C . ARG A 1 186 ? -22.541 7.510 28.243 1.00 75.06 186 ARG A C 1
ATOM 1482 O O . ARG A 1 186 ? -21.991 6.746 27.455 1.00 75.06 186 ARG A O 1
ATOM 1489 N N . SER A 1 187 ? -21.966 8.601 28.746 1.00 80.31 187 SER A N 1
ATOM 1490 C CA . SER A 1 187 ? -20.610 9.051 28.419 1.00 80.31 187 SER A CA 1
ATOM 1491 C C . SER A 1 187 ? -19.694 8.947 29.649 1.00 80.31 187 SER A C 1
ATOM 1493 O O . SER A 1 187 ? -20.141 9.309 30.742 1.00 80.31 187 SER A O 1
ATOM 1495 N N . PRO A 1 188 ? -18.440 8.468 29.512 1.00 82.75 188 PRO A N 1
ATOM 1496 C CA . PRO A 1 188 ? -17.840 7.892 28.302 1.00 82.75 188 PRO A CA 1
ATOM 1497 C C . PRO A 1 188 ? -18.384 6.486 27.986 1.00 82.75 188 PRO A C 1
ATOM 1499 O O . PRO A 1 188 ? -18.618 5.683 28.890 1.00 82.75 188 PRO A O 1
ATOM 1502 N N . HIS A 1 189 ? -18.554 6.179 26.699 1.00 87.38 189 HIS A N 1
ATOM 1503 C CA . HIS A 1 189 ? -19.001 4.877 26.202 1.00 87.38 189 HIS A CA 1
ATOM 1504 C C . HIS A 1 189 ? -17.806 3.998 25.814 1.00 87.38 189 HIS A C 1
ATOM 1506 O O . HIS A 1 189 ? -16.836 4.488 25.234 1.00 87.38 189 HIS A O 1
ATOM 1512 N N . ALA A 1 190 ? -17.871 2.699 26.110 1.00 90.00 190 ALA A N 1
ATOM 1513 C CA . ALA A 1 190 ? -16.871 1.737 25.659 1.00 90.00 190 ALA A CA 1
ATOM 1514 C C . ALA A 1 190 ? -17.252 1.222 24.265 1.00 90.00 190 ALA A C 1
ATOM 1516 O O . ALA A 1 190 ? -18.246 0.518 24.124 1.00 90.00 190 ALA A O 1
ATOM 1517 N N . CYS A 1 191 ? -16.472 1.584 23.248 1.00 91.12 191 CYS A N 1
ATOM 1518 C CA . CYS A 1 191 ? -16.665 1.131 21.875 1.00 91.12 191 CYS A CA 1
ATOM 1519 C C . CYS A 1 191 ? -15.781 -0.086 21.598 1.00 91.12 191 CYS A C 1
ATOM 1521 O O . CYS A 1 191 ? -14.575 -0.057 21.865 1.00 91.12 191 CYS A O 1
ATOM 1523 N N . GLU A 1 192 ? -16.381 -1.132 21.038 1.00 93.31 192 GLU A N 1
ATOM 1524 C CA . GLU A 1 192 ? -15.678 -2.337 20.607 1.00 93.31 192 GLU A CA 1
ATOM 1525 C C . GLU A 1 192 ? -15.309 -2.228 19.126 1.00 93.31 192 GLU A C 1
ATOM 1527 O O . GLU A 1 192 ? -16.160 -2.029 18.255 1.00 93.31 192 GLU A O 1
ATOM 1532 N N . LEU A 1 193 ? -14.015 -2.348 18.847 1.00 93.38 193 LEU A N 1
ATOM 1533 C CA . LEU A 1 193 ? -13.436 -2.304 17.511 1.00 93.38 193 LEU A CA 1
ATOM 1534 C C . LEU A 1 193 ? -12.794 -3.654 17.203 1.00 93.38 193 LEU A C 1
ATOM 1536 O O . LEU A 1 193 ? -12.281 -4.328 18.096 1.00 93.38 193 LEU A O 1
ATOM 1540 N N . VAL A 1 194 ? -12.744 -4.015 15.927 1.00 93.19 194 VAL A N 1
ATOM 1541 C CA . VAL A 1 194 ? -11.965 -5.156 15.446 1.00 93.19 194 VAL A CA 1
ATOM 1542 C C . VAL A 1 194 ? -10.883 -4.640 14.517 1.00 93.19 194 VAL A C 1
ATOM 1544 O O . VAL A 1 194 ? -11.160 -4.047 13.477 1.00 93.19 194 VAL A O 1
ATOM 1547 N N . LEU A 1 195 ? -9.631 -4.875 14.891 1.00 93.25 195 LEU A N 1
ATOM 1548 C CA . LEU A 1 195 ? -8.485 -4.640 14.032 1.00 93.25 195 LEU A CA 1
ATOM 1549 C C . LEU A 1 195 ? -8.312 -5.823 13.079 1.00 93.25 195 LEU A C 1
ATOM 1551 O O . LEU A 1 195 ? -8.245 -6.972 13.512 1.00 93.25 195 LEU A O 1
ATOM 1555 N N . ARG A 1 196 ? -8.200 -5.533 11.785 1.00 92.38 196 ARG A N 1
ATOM 1556 C CA . ARG A 1 196 ? -8.097 -6.519 10.707 1.00 92.38 196 ARG A CA 1
ATOM 1557 C C . ARG A 1 196 ? -6.867 -6.280 9.839 1.00 92.38 196 ARG A C 1
ATOM 1559 O O . ARG A 1 196 ? -6.282 -5.198 9.837 1.00 92.38 196 ARG A O 1
ATOM 1566 N N . CYS A 1 197 ? -6.479 -7.308 9.084 1.00 90.62 197 CYS A N 1
ATOM 1567 C CA . CYS A 1 197 ? -5.423 -7.231 8.074 1.00 90.62 197 CYS A CA 1
ATOM 1568 C C . CYS A 1 197 ? -6.009 -7.406 6.666 1.00 90.62 197 CYS A C 1
ATOM 1570 O O . CYS A 1 197 ? -6.925 -8.196 6.449 1.00 90.62 197 CYS A O 1
ATOM 1572 N N . ARG A 1 198 ? -5.468 -6.682 5.683 1.00 86.81 198 ARG A N 1
ATOM 1573 C CA . ARG A 1 198 ? -5.883 -6.762 4.271 1.00 86.81 198 ARG A CA 1
ATOM 1574 C C . ARG A 1 198 ? -5.380 -8.010 3.555 1.00 86.81 198 ARG A C 1
ATOM 1576 O O . ARG A 1 198 ? -5.880 -8.325 2.476 1.00 86.81 198 ARG A O 1
ATOM 1583 N N . LEU A 1 199 ? -4.354 -8.670 4.092 1.00 85.94 199 LEU A N 1
ATOM 1584 C CA . LEU A 1 199 ? -3.837 -9.900 3.505 1.00 85.94 199 LEU A CA 1
ATOM 1585 C C . LEU A 1 199 ? -4.842 -11.027 3.732 1.00 85.94 199 LEU A C 1
ATOM 1587 O O . LEU A 1 199 ? -5.292 -11.252 4.854 1.00 85.94 199 LEU A O 1
ATOM 1591 N N . THR A 1 200 ? -5.173 -11.746 2.662 1.00 85.94 200 THR A N 1
ATOM 1592 C CA . THR A 1 200 ? -6.004 -12.945 2.762 1.00 85.94 200 THR A CA 1
ATOM 1593 C C . THR A 1 200 ? -5.295 -14.010 3.599 1.00 85.94 200 THR A C 1
ATOM 1595 O O . THR A 1 200 ? -4.057 -14.061 3.588 1.00 85.94 200 THR A O 1
ATOM 1598 N N . PRO A 1 201 ? -6.050 -14.898 4.270 1.00 88.81 201 PRO A N 1
ATOM 1599 C CA . PRO A 1 201 ? -5.462 -16.043 4.946 1.00 88.81 201 PRO A CA 1
ATOM 1600 C C . PRO A 1 201 ? -4.558 -16.818 3.994 1.00 88.81 201 PRO A C 1
ATOM 1602 O O . PRO A 1 201 ? -4.920 -17.083 2.845 1.00 88.81 201 PRO A O 1
ATOM 1605 N N . GLY A 1 202 ? -3.330 -17.073 4.430 1.00 86.94 202 GLY A N 1
ATOM 1606 C CA . GLY A 1 202 ? -2.250 -17.249 3.478 1.00 86.94 202 GLY A CA 1
ATOM 1607 C C . GLY A 1 202 ? -0.897 -17.475 4.120 1.00 86.94 202 GLY A C 1
ATOM 1608 O O . GLY A 1 202 ? -0.639 -16.981 5.217 1.00 86.94 202 GLY A O 1
ATOM 1609 N N . ALA A 1 203 ? 0.021 -18.073 3.357 1.00 85.50 203 ALA A N 1
ATOM 1610 C CA . ALA A 1 203 ? 1.452 -18.009 3.658 1.00 85.50 203 ALA A CA 1
ATOM 1611 C C . ALA A 1 203 ? 1.925 -16.552 3.831 1.00 85.50 203 ALA A C 1
ATOM 1613 O O . ALA A 1 203 ? 2.777 -16.268 4.669 1.00 85.50 203 ALA A O 1
ATOM 1614 N N . ALA A 1 204 ? 1.313 -15.627 3.086 1.00 83.56 204 ALA A N 1
ATOM 1615 C CA . ALA A 1 204 ? 1.573 -14.198 3.158 1.00 83.56 204 ALA A CA 1
ATOM 1616 C C . ALA A 1 204 ? 1.261 -13.570 4.512 1.00 83.56 204 ALA A C 1
ATOM 1618 O O . ALA A 1 204 ? 2.117 -12.926 5.122 1.00 83.56 204 ALA A O 1
ATOM 1619 N N . LEU A 1 205 ? 0.024 -13.765 4.972 1.00 87.88 205 LEU A N 1
ATOM 1620 C CA . LEU A 1 205 ? -0.431 -13.279 6.264 1.00 87.88 205 LEU A CA 1
ATOM 1621 C C . LEU A 1 205 ? 0.361 -13.953 7.388 1.00 87.88 205 LEU A C 1
ATOM 1623 O O . LEU A 1 205 ? 0.858 -13.271 8.278 1.00 87.88 205 LEU A O 1
ATOM 1627 N N . PHE A 1 206 ? 0.548 -15.273 7.304 1.00 88.62 206 PHE A N 1
ATOM 1628 C CA . PHE A 1 206 ? 1.319 -16.026 8.287 1.00 88.62 206 PHE A CA 1
ATOM 1629 C C . PHE A 1 206 ? 2.763 -15.521 8.399 1.00 88.62 206 PHE A C 1
ATOM 1631 O O . PHE A 1 206 ? 3.241 -15.276 9.503 1.00 88.62 206 PHE A O 1
ATOM 1638 N N . GLY A 1 207 ? 3.451 -15.304 7.273 1.00 87.44 207 GLY A N 1
ATOM 1639 C CA . GLY A 1 207 ? 4.821 -14.790 7.252 1.00 87.44 207 GLY A CA 1
ATOM 1640 C C . GLY A 1 207 ? 4.945 -13.391 7.863 1.00 87.44 207 GLY A C 1
ATOM 1641 O O . GLY A 1 207 ? 5.870 -13.136 8.641 1.00 87.44 207 GLY A O 1
ATOM 1642 N N . LEU A 1 208 ? 3.982 -12.506 7.579 1.00 87.75 208 LEU A N 1
ATOM 1643 C CA . LEU A 1 208 ? 3.899 -11.185 8.204 1.00 87.75 208 LEU A CA 1
ATOM 1644 C C . LEU A 1 208 ? 3.720 -11.293 9.725 1.00 87.75 208 LEU A C 1
ATOM 1646 O O . LEU A 1 208 ? 4.500 -10.709 10.479 1.00 87.75 208 LEU A O 1
ATOM 1650 N N . LEU A 1 209 ? 2.716 -12.046 10.176 1.00 89.88 209 LEU A N 1
ATOM 1651 C CA . LEU A 1 209 ? 2.384 -12.174 11.594 1.00 89.88 209 LEU A CA 1
ATOM 1652 C C . LEU A 1 209 ? 3.484 -12.874 12.388 1.00 89.88 209 LEU A C 1
ATOM 1654 O O . LEU A 1 209 ? 3.819 -12.424 13.479 1.00 89.88 209 LEU A O 1
ATOM 1658 N N . LEU A 1 210 ? 4.112 -13.911 11.827 1.00 88.44 210 LEU A N 1
ATOM 1659 C CA . LEU A 1 210 ? 5.248 -14.594 12.445 1.00 88.44 210 LEU A CA 1
ATOM 1660 C C . LEU A 1 210 ? 6.392 -13.616 12.720 1.00 88.44 210 LEU A C 1
ATOM 1662 O O . LEU A 1 210 ? 6.983 -13.638 13.802 1.00 88.44 210 LEU A O 1
ATOM 1666 N N . ARG A 1 211 ? 6.689 -12.728 11.763 1.00 85.56 211 ARG A N 1
ATOM 1667 C CA . ARG A 1 211 ? 7.705 -11.692 11.953 1.00 85.56 211 ARG A CA 1
ATOM 1668 C C . ARG A 1 211 ? 7.298 -10.709 13.045 1.00 85.56 211 ARG A C 1
ATOM 1670 O O . ARG A 1 211 ? 8.092 -10.480 13.949 1.00 85.56 211 ARG A O 1
ATOM 1677 N N . LEU A 1 212 ? 6.086 -10.157 12.979 1.00 87.44 212 LEU A N 1
ATOM 1678 C CA . LEU A 1 212 ? 5.603 -9.181 13.964 1.00 87.44 212 LEU A CA 1
ATOM 1679 C C . LEU A 1 212 ? 5.540 -9.785 15.378 1.00 87.44 212 LEU A C 1
ATOM 1681 O O . LEU A 1 212 ? 5.888 -9.114 16.346 1.00 87.44 212 LEU A O 1
ATOM 1685 N N . CYS A 1 213 ? 5.191 -11.068 15.499 1.00 88.69 213 CYS A N 1
ATOM 1686 C CA . CYS A 1 213 ? 5.232 -11.818 16.752 1.00 88.69 213 CYS A CA 1
ATOM 1687 C C . CYS A 1 213 ? 6.669 -11.978 17.272 1.00 88.69 213 CYS A C 1
ATOM 1689 O O . CYS A 1 213 ? 6.944 -11.694 18.438 1.00 88.69 213 CYS A O 1
ATOM 1691 N N . ARG A 1 214 ? 7.609 -12.406 16.415 1.00 86.81 214 ARG A N 1
ATOM 1692 C CA . ARG A 1 214 ? 9.022 -12.597 16.789 1.00 86.81 214 ARG A CA 1
ATOM 1693 C C . ARG A 1 214 ? 9.696 -11.286 17.180 1.00 86.81 214 ARG A C 1
ATOM 1695 O O . ARG A 1 214 ? 10.487 -11.246 18.121 1.00 86.81 214 ARG A O 1
ATOM 1702 N N . ASP A 1 215 ? 9.380 -10.222 16.455 1.00 84.25 215 ASP A N 1
ATOM 1703 C CA . ASP A 1 215 ? 9.930 -8.892 16.688 1.00 84.25 215 ASP A CA 1
ATOM 1704 C C . ASP A 1 215 ? 9.243 -8.199 17.889 1.00 84.25 215 ASP A C 1
ATOM 1706 O O . ASP A 1 215 ? 9.709 -7.149 18.325 1.00 84.25 215 ASP A O 1
ATOM 1710 N N . GLN A 1 216 ? 8.224 -8.841 18.487 1.00 87.00 216 GLN A N 1
ATOM 1711 C CA . GLN A 1 216 ? 7.411 -8.344 19.601 1.00 87.00 216 GLN A CA 1
ATOM 1712 C C . GLN A 1 216 ? 6.788 -6.981 19.292 1.00 87.00 216 GLN A C 1
ATOM 1714 O O . GLN A 1 216 ? 6.879 -6.049 20.085 1.00 87.00 216 GLN A O 1
ATOM 1719 N N . ALA A 1 217 ? 6.169 -6.856 18.121 1.00 88.88 217 ALA A N 1
ATOM 1720 C CA . ALA A 1 217 ? 5.500 -5.632 17.721 1.00 88.88 217 ALA A CA 1
ATOM 1721 C C . ALA A 1 217 ? 4.211 -5.398 18.522 1.00 88.88 217 ALA A C 1
ATOM 1723 O O . ALA A 1 217 ? 3.501 -6.340 18.896 1.00 88.88 217 ALA A O 1
ATOM 1724 N N . TYR A 1 218 ? 3.888 -4.124 18.743 1.00 91.75 218 TYR A N 1
ATOM 1725 C CA . TYR A 1 218 ? 2.690 -3.696 19.457 1.00 91.75 218 TYR A CA 1
ATOM 1726 C C . TYR A 1 218 ? 1.887 -2.696 18.630 1.00 91.75 218 TYR A C 1
ATOM 1728 O O . TYR A 1 218 ? 2.460 -1.892 17.901 1.00 91.75 218 TYR A O 1
ATOM 1736 N N . PHE A 1 219 ? 0.570 -2.719 18.794 1.00 93.31 219 PHE A N 1
ATOM 1737 C CA . PHE A 1 219 ? -0.281 -1.588 18.465 1.00 93.31 219 PHE A CA 1
ATOM 1738 C C . PHE A 1 219 ? -0.414 -0.683 19.691 1.00 93.31 219 PHE A C 1
ATOM 1740 O O . PHE A 1 219 ? -0.632 -1.161 20.810 1.00 93.31 219 PHE A O 1
ATOM 1747 N N . LEU A 1 220 ? -0.290 0.618 19.465 1.00 93.50 220 LEU A N 1
ATOM 1748 C CA . LEU A 1 220 ? -0.623 1.685 20.398 1.00 93.50 220 LEU A CA 1
ATOM 1749 C C . LEU A 1 220 ? -1.953 2.276 19.942 1.00 93.50 220 LEU A C 1
ATOM 1751 O O . LEU A 1 220 ? -2.067 2.641 18.777 1.00 93.50 220 LEU A O 1
ATOM 1755 N N . TYR A 1 221 ? -2.955 2.345 20.815 1.00 94.75 221 TYR A N 1
ATOM 1756 C CA . TYR A 1 221 ? -4.280 2.840 20.437 1.00 94.75 221 TYR A CA 1
ATOM 1757 C C . TYR A 1 221 ? -4.972 3.642 21.540 1.00 94.75 221 TYR A C 1
ATOM 1759 O O . TYR A 1 221 ? -4.746 3.393 22.726 1.00 94.75 221 TYR A O 1
ATOM 1767 N N . ARG A 1 222 ? -5.832 4.586 21.150 1.00 94.50 222 ARG A N 1
ATOM 1768 C CA . ARG A 1 222 ? -6.700 5.365 22.051 1.00 94.50 222 ARG A CA 1
ATOM 1769 C C . ARG A 1 222 ? -7.913 5.936 21.309 1.00 94.50 222 ARG A C 1
ATOM 1771 O O . ARG A 1 222 ? -7.845 6.133 20.099 1.00 94.50 222 ARG A O 1
ATOM 1778 N N . GLY A 1 223 ? -8.992 6.194 22.040 1.00 93.62 223 GLY A N 1
ATOM 1779 C CA . GLY A 1 223 ? -10.044 7.144 21.678 1.00 93.62 223 GLY A CA 1
ATOM 1780 C C . GLY A 1 223 ? -9.840 8.446 22.455 1.00 93.62 223 GLY A C 1
ATOM 1781 O O . GLY A 1 223 ? -8.754 9.021 22.425 1.00 93.62 223 GLY A O 1
ATOM 1782 N N . ASP A 1 224 ? -10.840 8.859 23.239 1.00 91.88 224 ASP A N 1
ATOM 1783 C CA . ASP A 1 224 ? -10.775 10.059 24.096 1.00 91.88 224 ASP A CA 1
ATOM 1784 C C . ASP A 1 224 ? -9.968 9.850 25.393 1.00 91.88 224 ASP A C 1
ATOM 1786 O O . ASP A 1 224 ? -9.942 10.706 26.281 1.00 91.88 224 ASP A O 1
ATOM 1790 N N . GLU A 1 225 ? -9.320 8.695 25.550 1.00 91.38 225 GLU A N 1
ATOM 1791 C CA . GLU A 1 225 ? -8.401 8.463 26.659 1.00 91.38 225 GLU A CA 1
ATOM 1792 C C . GLU A 1 225 ? -7.125 9.315 26.547 1.00 91.38 225 GLU A C 1
ATOM 1794 O O . GLU A 1 225 ? -6.565 9.514 25.469 1.00 91.38 225 GLU A O 1
ATOM 1799 N N . LEU A 1 226 ? -6.607 9.765 27.697 1.00 86.62 226 LEU A N 1
ATOM 1800 C CA . LEU A 1 226 ? -5.366 10.550 27.760 1.00 86.62 226 LEU A CA 1
ATOM 1801 C C . LEU A 1 226 ? -4.130 9.736 27.345 1.00 86.62 226 LEU A C 1
ATOM 1803 O O . LEU A 1 226 ? -3.208 10.273 26.731 1.00 86.62 226 LEU A O 1
ATOM 1807 N N . GLU A 1 227 ? -4.115 8.443 27.670 1.00 90.25 227 GLU A N 1
ATOM 1808 C CA . GLU A 1 227 ? -2.973 7.554 27.461 1.00 90.25 227 GLU A CA 1
ATOM 1809 C C . GLU A 1 227 ? -3.252 6.516 26.373 1.00 90.25 227 GLU A C 1
ATOM 1811 O O . GLU A 1 227 ? -4.358 5.983 26.261 1.00 90.25 227 GLU A O 1
ATOM 1816 N N . TYR A 1 228 ? -2.215 6.185 25.600 1.00 91.94 228 TYR A N 1
ATOM 1817 C CA . TYR A 1 228 ? -2.272 5.065 24.668 1.00 91.94 228 TYR A CA 1
ATOM 1818 C C . TYR A 1 228 ? -2.311 3.743 25.426 1.00 91.94 228 TYR A C 1
ATOM 1820 O O . TYR A 1 228 ? -1.431 3.433 26.230 1.00 91.94 228 TYR A O 1
ATOM 1828 N N . LYS A 1 229 ? -3.287 2.910 25.082 1.00 93.62 229 LYS A N 1
ATOM 1829 C CA . LYS A 1 229 ? -3.265 1.490 25.411 1.00 93.62 229 LYS A CA 1
ATOM 1830 C C . LYS A 1 229 ? -2.296 0.780 24.476 1.00 93.62 229 LYS A C 1
ATOM 1832 O O . LYS A 1 229 ? -2.108 1.180 23.328 1.00 93.62 229 LYS A O 1
ATOM 1837 N N . ARG A 1 230 ? -1.700 -0.307 24.960 1.00 92.38 230 ARG A N 1
ATOM 1838 C CA . ARG A 1 230 ? -0.744 -1.120 24.206 1.00 92.38 230 ARG A CA 1
ATOM 1839 C C . ARG A 1 230 ? -1.227 -2.560 24.131 1.00 92.38 230 ARG A C 1
ATOM 1841 O O . ARG A 1 230 ? -1.595 -3.141 25.147 1.00 92.38 230 ARG A O 1
ATOM 1848 N N . ILE A 1 231 ? -1.195 -3.145 22.939 1.00 93.25 231 ILE A N 1
ATOM 1849 C CA . ILE A 1 231 ? -1.551 -4.549 22.706 1.00 93.25 231 ILE A CA 1
ATOM 1850 C C . ILE A 1 231 ? -0.562 -5.180 21.732 1.00 93.25 231 ILE A C 1
ATOM 1852 O O . ILE A 1 231 ? -0.081 -4.511 20.822 1.00 93.25 231 ILE A O 1
ATOM 1856 N N . ARG A 1 232 ? -0.210 -6.455 21.927 1.00 91.94 232 ARG A N 1
ATOM 1857 C CA . ARG A 1 232 ? 0.652 -7.165 20.972 1.00 91.94 232 ARG A CA 1
ATOM 1858 C C . ARG A 1 232 ? -0.048 -7.281 19.625 1.00 91.94 232 ARG A C 1
ATOM 1860 O O . ARG A 1 232 ? -1.249 -7.532 19.579 1.00 91.94 232 ARG A O 1
ATOM 1867 N N . VAL A 1 233 ? 0.719 -7.115 18.548 1.00 90.19 233 VAL A N 1
ATOM 1868 C CA . VAL A 1 233 ? 0.200 -7.280 17.184 1.00 90.19 233 VAL A CA 1
ATOM 1869 C C . VAL A 1 233 ? -0.254 -8.713 16.954 1.00 90.19 233 VAL A C 1
ATOM 1871 O O . VAL A 1 233 ? -1.290 -8.943 16.345 1.00 90.19 233 VAL A O 1
ATOM 1874 N N . CYS A 1 234 ? 0.539 -9.667 17.430 1.00 88.94 234 CYS A N 1
ATOM 1875 C CA . CYS A 1 234 ? 0.302 -11.082 17.235 1.00 88.94 234 CYS A CA 1
ATOM 1876 C C . CYS A 1 234 ? 0.793 -11.859 18.458 1.00 88.94 234 CYS A C 1
ATOM 1878 O O . CYS A 1 234 ? 1.885 -11.605 18.977 1.00 88.94 234 CYS A O 1
ATOM 1880 N N . GLU A 1 235 ? -0.028 -12.796 18.909 1.00 89.31 235 GLU A N 1
ATOM 1881 C CA . GLU A 1 235 ? 0.285 -13.792 19.925 1.00 89.31 235 GLU A CA 1
ATOM 1882 C C . GLU A 1 235 ? 0.361 -15.192 19.305 1.00 89.31 235 GLU A C 1
ATOM 1884 O O . GLU A 1 235 ? -0.045 -15.432 18.169 1.00 89.31 235 GLU A O 1
ATOM 1889 N N . GLU A 1 236 ? 0.863 -16.160 20.070 1.00 86.62 236 GLU A N 1
ATOM 1890 C CA . GLU A 1 236 ? 1.015 -17.538 19.592 1.00 86.62 236 GLU A CA 1
ATOM 1891 C C . GLU A 1 236 ? -0.326 -18.172 19.174 1.00 86.62 236 GLU A C 1
ATOM 1893 O O . GLU A 1 236 ? -0.378 -18.977 18.244 1.00 86.62 236 GLU A O 1
ATOM 1898 N N . ASN A 1 237 ? -1.426 -17.770 19.818 1.00 86.38 237 ASN A N 1
ATOM 1899 C CA . ASN A 1 237 ? -2.773 -18.208 19.453 1.00 86.38 237 ASN A CA 1
ATOM 1900 C C . ASN A 1 237 ? -3.205 -17.668 18.083 1.00 86.38 237 ASN A C 1
ATOM 1902 O O . ASN A 1 237 ? -3.809 -18.409 17.308 1.00 86.38 237 ASN A O 1
ATOM 1906 N N . ASP A 1 238 ? -2.832 -16.431 17.746 1.00 87.00 238 ASP A N 1
ATOM 1907 C CA . ASP A 1 238 ? -3.126 -15.831 16.441 1.00 87.00 238 ASP A CA 1
ATOM 1908 C C . ASP A 1 238 ? -2.360 -16.567 15.327 1.00 87.00 238 ASP A C 1
ATOM 1910 O O . ASP A 1 238 ? -2.898 -16.817 14.247 1.00 87.00 238 ASP A O 1
ATOM 1914 N N . LEU A 1 239 ? -1.118 -16.993 15.604 1.00 88.44 239 LEU A N 1
ATOM 1915 C CA . LEU A 1 239 ? -0.332 -17.816 14.678 1.00 88.44 239 LEU A CA 1
ATOM 1916 C C . LEU A 1 239 ? -0.970 -19.191 14.449 1.00 88.44 239 LEU A C 1
ATOM 1918 O O . LEU A 1 239 ? -1.033 -19.641 13.305 1.00 88.44 239 LEU A O 1
ATOM 1922 N N . LYS A 1 240 ? -1.474 -19.841 15.508 1.00 88.12 240 LYS A N 1
ATOM 1923 C CA . LYS A 1 240 ? -2.202 -21.121 15.409 1.00 88.12 240 LYS A CA 1
ATOM 1924 C C . LYS A 1 240 ? -3.497 -20.969 14.609 1.00 88.12 240 LYS A C 1
ATOM 1926 O O . LYS A 1 240 ? -3.784 -21.798 13.750 1.00 88.12 240 LYS A O 1
ATOM 1931 N N . ALA A 1 241 ? -4.249 -19.891 14.825 1.00 86.19 241 ALA A N 1
ATOM 1932 C CA . ALA A 1 241 ? -5.440 -19.592 14.031 1.00 86.19 241 ALA A CA 1
ATOM 1933 C C . ALA A 1 241 ? -5.094 -19.371 12.546 1.00 86.19 241 ALA A C 1
ATOM 1935 O O . ALA A 1 241 ? -5.761 -19.911 11.663 1.00 86.19 241 ALA A O 1
ATOM 1936 N N . CYS A 1 242 ? -4.003 -18.660 12.253 1.00 84.88 242 CYS A N 1
ATOM 1937 C CA . CYS A 1 242 ? -3.547 -18.438 10.879 1.00 84.88 242 CYS A CA 1
ATOM 1938 C C . CYS A 1 242 ? -3.048 -19.712 10.183 1.00 84.88 242 CYS A C 1
ATOM 1940 O O . CYS A 1 242 ? -3.198 -19.825 8.968 1.00 84.88 242 CYS A O 1
ATOM 1942 N N . GLN A 1 243 ? -2.502 -20.690 10.919 1.00 84.25 243 GLN A N 1
ATOM 1943 C CA . GLN A 1 243 ? -2.190 -22.019 10.364 1.00 84.25 243 GLN A CA 1
ATOM 1944 C C . GLN A 1 243 ? -3.447 -22.746 9.871 1.00 84.25 243 GLN A C 1
ATOM 1946 O O . GLN A 1 243 ? -3.384 -23.494 8.899 1.00 84.25 243 GLN A O 1
ATOM 1951 N N . ASN A 1 244 ? -4.594 -22.463 10.488 1.00 86.38 244 ASN A N 1
ATOM 1952 C CA . ASN A 1 244 ? -5.902 -22.953 10.061 1.00 86.38 244 ASN A CA 1
ATOM 1953 C C . ASN A 1 244 ? -6.564 -22.046 9.009 1.00 86.38 244 ASN A C 1
ATOM 1955 O O . ASN A 1 244 ? -7.768 -22.145 8.787 1.00 86.38 244 ASN A O 1
ATOM 1959 N N . TRP A 1 245 ? -5.795 -21.164 8.360 1.00 85.25 245 TRP A N 1
ATOM 1960 C CA . TRP A 1 245 ? -6.270 -20.231 7.334 1.00 85.25 245 TRP A CA 1
ATOM 1961 C C . TRP A 1 245 ? -7.382 -19.292 7.824 1.00 85.25 245 TRP A C 1
ATOM 1963 O O . TRP A 1 245 ? -8.225 -18.855 7.038 1.00 85.25 245 TRP A O 1
ATOM 1973 N N . ALA A 1 246 ? -7.373 -18.942 9.114 1.00 88.38 246 ALA A N 1
ATOM 1974 C CA . ALA A 1 246 ? -8.227 -17.884 9.635 1.00 88.38 246 ALA A CA 1
ATOM 1975 C C . ALA A 1 246 ? -7.728 -16.497 9.192 1.00 88.38 246 ALA A C 1
ATOM 1977 O O . ALA A 1 246 ? -6.529 -16.279 8.985 1.00 88.38 246 ALA A O 1
ATOM 1978 N N . ALA A 1 247 ? -8.659 -15.550 9.053 1.00 89.94 247 ALA A N 1
ATOM 1979 C CA . ALA A 1 247 ? -8.319 -14.142 8.886 1.00 89.94 247 ALA A CA 1
ATOM 1980 C C . ALA A 1 247 ? -7.736 -13.577 10.188 1.00 89.94 247 ALA A C 1
ATOM 1982 O O . ALA A 1 247 ? -8.040 -14.059 11.277 1.00 89.94 247 ALA A O 1
ATOM 1983 N N . PHE A 1 248 ? -6.897 -12.548 10.068 1.00 92.56 248 PHE A N 1
ATOM 1984 C CA . PHE A 1 248 ? -6.385 -11.845 11.238 1.00 92.56 248 PHE A CA 1
ATOM 1985 C C . PHE A 1 248 ? -7.449 -10.899 11.787 1.00 92.56 248 PHE A C 1
ATOM 1987 O O . PHE A 1 248 ? -7.884 -9.984 11.082 1.00 92.56 248 PHE A O 1
ATOM 1994 N N . GLU A 1 249 ? -7.802 -11.103 13.051 1.00 92.38 249 GLU A N 1
ATOM 1995 C CA . GLU A 1 249 ? -8.733 -10.273 13.803 1.00 92.38 249 GLU A CA 1
ATOM 1996 C C . GLU A 1 249 ? -8.199 -10.069 15.215 1.00 92.38 249 GLU A C 1
ATOM 1998 O O . GLU A 1 249 ? -7.772 -11.018 15.873 1.00 92.38 249 GLU A O 1
ATOM 2003 N N . ARG A 1 250 ? -8.228 -8.825 15.692 1.00 92.75 250 ARG A N 1
ATOM 2004 C CA . ARG A 1 250 ? -7.822 -8.489 17.054 1.00 92.75 250 ARG A CA 1
ATOM 2005 C C . ARG A 1 250 ? -8.837 -7.523 17.666 1.00 92.75 250 ARG A C 1
ATOM 2007 O O . ARG A 1 250 ? -8.947 -6.395 17.183 1.00 92.75 250 ARG A O 1
ATOM 2014 N N . PRO A 1 251 ? -9.581 -7.928 18.708 1.00 93.56 251 PRO A N 1
ATOM 2015 C CA . PRO A 1 251 ? -10.534 -7.042 19.359 1.00 93.56 251 PRO A CA 1
ATOM 2016 C C . PRO A 1 251 ? -9.799 -5.946 20.139 1.00 93.56 251 PRO A C 1
ATOM 2018 O O . PRO A 1 251 ? -8.795 -6.204 20.810 1.00 93.56 251 PRO A O 1
ATOM 2021 N N . LEU A 1 252 ? -10.312 -4.723 20.055 1.00 94.06 252 LEU A N 1
ATOM 2022 C CA . LEU A 1 252 ? -9.838 -3.542 20.769 1.00 94.06 252 LEU A CA 1
ATOM 2023 C C . LEU A 1 252 ? -11.023 -2.858 21.451 1.00 94.06 252 LEU A C 1
ATOM 2025 O O . LEU A 1 252 ? -12.138 -2.865 20.936 1.00 94.06 252 LEU A O 1
ATOM 2029 N N . GLN A 1 253 ? 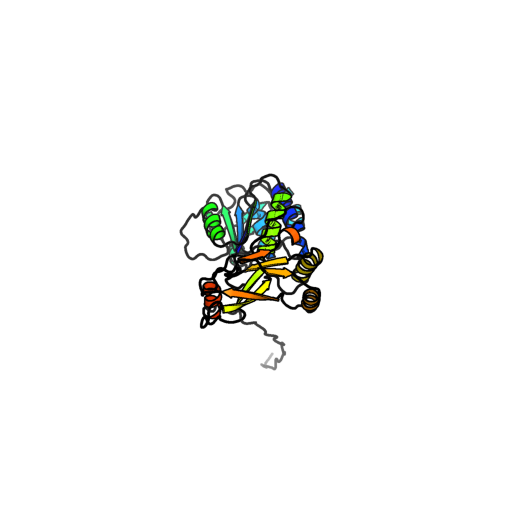-10.769 -2.214 22.588 1.00 94.06 253 GLN A N 1
ATOM 2030 C CA . GLN A 1 253 ? -11.783 -1.429 23.286 1.00 94.06 253 GLN A CA 1
ATOM 2031 C C . GLN A 1 253 ? -11.266 -0.018 23.564 1.00 94.06 253 GLN A C 1
ATOM 2033 O O . GLN A 1 253 ? -10.260 0.163 24.260 1.00 94.06 253 GLN A O 1
ATOM 2038 N N . VAL A 1 254 ? -11.978 0.984 23.057 1.00 93.56 254 VAL A N 1
ATOM 2039 C CA . VAL A 1 254 ? -11.675 2.410 23.256 1.00 93.56 254 VAL A CA 1
ATOM 2040 C C . VAL A 1 254 ? -12.821 3.103 23.978 1.00 93.56 254 VAL A C 1
ATOM 2042 O O . VAL A 1 254 ? -13.965 2.653 23.919 1.00 93.56 254 VAL A O 1
ATOM 2045 N N . ARG A 1 255 ? -12.526 4.195 24.679 1.00 93.38 255 ARG A N 1
ATOM 2046 C CA . ARG A 1 255 ? -13.543 5.063 25.271 1.00 93.38 255 ARG A CA 1
ATOM 2047 C C . ARG A 1 255 ? -13.802 6.231 24.337 1.00 93.38 255 ARG A C 1
ATOM 2049 O O . ARG A 1 255 ? -12.872 6.919 23.937 1.00 93.38 255 ARG A O 1
ATOM 2056 N N . ALA A 1 256 ? -15.073 6.456 24.041 1.00 92.75 256 ALA A N 1
ATOM 2057 C CA . ALA A 1 256 ? -15.537 7.585 23.252 1.00 92.75 256 ALA A CA 1
ATOM 2058 C C . ALA A 1 256 ? -16.557 8.385 24.065 1.00 92.75 256 ALA A C 1
ATOM 2060 O O . ALA A 1 256 ? -17.479 7.813 24.654 1.00 92.75 256 ALA A O 1
ATOM 2061 N N . VAL A 1 257 ? -16.413 9.706 24.108 1.00 92.31 257 VAL A N 1
ATOM 2062 C CA . VAL A 1 257 ? -17.386 10.605 24.739 1.00 92.31 257 VAL A CA 1
ATOM 2063 C C . VAL A 1 257 ? -18.502 11.006 23.778 1.00 92.31 257 VAL A C 1
ATOM 2065 O O . VAL A 1 257 ? -19.588 11.363 24.236 1.00 92.31 257 VAL A O 1
ATOM 2068 N N . SER A 1 258 ? -18.251 10.922 22.468 1.00 91.56 258 SER A N 1
ATOM 2069 C CA . SER A 1 258 ? -19.184 11.273 21.394 1.00 91.56 258 SER A CA 1
ATOM 2070 C C . SER A 1 258 ? -18.883 10.498 20.095 1.00 91.56 258 SER A C 1
ATOM 2072 O O . SER A 1 258 ? -17.790 9.946 19.941 1.00 91.56 258 SER A O 1
ATOM 2074 N N . PRO A 1 259 ? -19.807 10.496 19.112 1.00 89.50 259 PRO A N 1
ATOM 2075 C CA . PRO A 1 259 ? -19.548 9.973 17.763 1.00 89.50 259 PRO A CA 1
ATOM 2076 C C . PRO A 1 259 ? -18.385 10.659 17.028 1.00 89.50 259 PRO A C 1
ATOM 2078 O O . PRO A 1 259 ? -17.770 10.062 16.148 1.00 89.50 259 PRO A O 1
ATOM 2081 N N . SER A 1 260 ? -18.045 11.891 17.409 1.00 90.38 260 SER A N 1
ATOM 2082 C CA . SER A 1 260 ? -16.920 12.635 16.838 1.00 90.38 260 SER A CA 1
ATOM 2083 C C . SER A 1 260 ? -15.558 12.241 17.426 1.00 90.38 260 SER A C 1
ATOM 2085 O O . SER A 1 260 ? -14.562 12.872 17.079 1.00 90.38 260 SER A O 1
ATOM 2087 N N . CYS A 1 261 ? -15.509 11.254 18.332 1.00 92.12 261 CYS A N 1
ATOM 2088 C CA . CYS A 1 261 ? -14.275 10.733 18.919 1.00 92.12 261 CYS A CA 1
ATOM 2089 C C . CYS A 1 261 ? -13.285 10.310 17.825 1.00 92.12 261 CYS A C 1
ATOM 2091 O O . CYS A 1 261 ? -13.650 9.589 16.888 1.00 92.12 261 CYS A O 1
ATOM 2093 N N . GLU A 1 262 ? -12.035 10.755 17.965 1.00 93.50 262 GLU A N 1
ATOM 2094 C CA . GLU A 1 262 ? -10.930 10.355 17.101 1.00 93.50 262 GLU A CA 1
ATOM 2095 C C . GLU A 1 262 ? -10.231 9.127 17.683 1.00 93.50 262 GLU A C 1
ATOM 2097 O O . GLU A 1 262 ? -9.642 9.160 18.760 1.00 93.50 262 GLU A O 1
ATOM 2102 N N . ILE A 1 263 ? -10.295 8.027 16.942 1.00 93.62 263 ILE A N 1
ATOM 2103 C CA . ILE A 1 263 ? -9.615 6.780 17.248 1.00 93.62 263 ILE A CA 1
ATOM 2104 C C . ILE A 1 263 ? -8.263 6.797 16.547 1.00 93.62 263 ILE A C 1
ATOM 2106 O O . ILE A 1 263 ? -8.184 6.674 15.320 1.00 93.62 263 ILE A O 1
ATOM 2110 N N . ASP A 1 264 ? -7.196 6.907 17.331 1.00 93.69 264 ASP A N 1
ATOM 2111 C CA . ASP A 1 264 ? -5.830 6.815 16.829 1.00 93.69 264 ASP A CA 1
ATOM 2112 C C . ASP A 1 264 ? -5.236 5.440 17.126 1.00 93.69 264 ASP A C 1
ATOM 2114 O O . ASP A 1 264 ? -5.352 4.928 18.243 1.00 93.69 264 ASP A O 1
ATOM 2118 N N . ILE A 1 265 ? -4.604 4.842 16.116 1.00 93.81 265 ILE A N 1
ATOM 2119 C CA . ILE A 1 265 ? -3.950 3.539 16.202 1.00 93.81 265 ILE A CA 1
ATOM 2120 C C . ILE A 1 265 ? -2.659 3.564 15.395 1.00 93.81 265 ILE A C 1
ATOM 2122 O O . ILE A 1 265 ? -2.637 3.879 14.204 1.00 93.81 265 ILE A O 1
ATOM 2126 N N . GLN A 1 266 ? -1.578 3.154 16.045 1.00 92.44 266 GLN A N 1
ATOM 2127 C CA . GLN A 1 266 ? -0.234 3.153 15.492 1.00 92.44 266 GLN A CA 1
ATOM 2128 C C . GLN A 1 266 ? 0.424 1.801 15.732 1.00 92.44 266 GLN A C 1
ATOM 2130 O O . GLN A 1 266 ? 0.201 1.166 16.762 1.00 92.44 266 GLN A O 1
ATOM 2135 N N . ILE A 1 267 ? 1.270 1.363 14.805 1.00 90.38 267 ILE A N 1
ATOM 2136 C CA . ILE A 1 267 ? 2.200 0.264 15.062 1.00 90.38 267 ILE A CA 1
ATOM 2137 C C . ILE A 1 267 ? 3.456 0.858 15.674 1.00 90.38 267 ILE A C 1
ATOM 2139 O O . ILE A 1 267 ? 4.041 1.790 15.119 1.00 90.38 267 ILE A O 1
ATOM 2143 N N . ASP A 1 268 ? 3.849 0.318 16.820 1.00 82.38 268 ASP A N 1
ATOM 2144 C CA . ASP A 1 268 ? 5.046 0.716 17.538 1.00 82.38 268 ASP A CA 1
ATOM 2145 C C . ASP A 1 268 ? 6.277 0.582 16.635 1.00 82.38 268 ASP A C 1
ATOM 2147 O O . ASP A 1 268 ? 6.583 -0.500 16.111 1.00 82.38 268 ASP A O 1
ATOM 2151 N N . GLY A 1 269 ? 6.978 1.707 16.481 1.00 62.59 269 GLY A N 1
ATOM 2152 C CA . GLY A 1 269 ? 8.224 1.808 15.743 1.00 62.59 269 GLY A CA 1
ATOM 2153 C C . GLY A 1 269 ? 9.254 0.817 16.262 1.00 62.59 269 GLY A C 1
ATOM 2154 O O . GLY A 1 269 ? 9.894 0.190 15.440 1.00 62.59 269 GLY A O 1
ATOM 2155 N N . ASP A 1 270 ? 9.331 0.536 17.567 1.00 57.91 270 ASP A N 1
ATOM 2156 C CA . ASP A 1 270 ? 10.303 -0.422 18.119 1.00 57.91 270 ASP A CA 1
ATOM 2157 C C . ASP A 1 270 ? 10.035 -1.877 17.662 1.00 57.91 270 ASP A C 1
ATOM 2159 O O . ASP A 1 270 ? 10.947 -2.709 17.625 1.00 57.91 270 ASP A O 1
ATOM 2163 N N . GLY A 1 271 ? 8.794 -2.183 17.266 1.00 53.84 271 GLY A N 1
ATOM 2164 C CA . GLY A 1 271 ? 8.367 -3.484 16.744 1.00 53.84 271 GLY A CA 1
ATOM 2165 C C . GLY A 1 271 ? 8.693 -3.715 15.267 1.00 53.84 271 GLY A C 1
ATOM 2166 O O . GLY A 1 271 ? 8.820 -4.860 14.834 1.00 53.84 271 GLY A O 1
ATOM 2167 N N . ILE A 1 272 ? 8.849 -2.638 14.491 1.00 59.34 272 ILE A N 1
ATOM 2168 C CA . ILE A 1 272 ? 9.229 -2.687 13.068 1.00 59.34 272 ILE A CA 1
ATOM 2169 C C . ILE A 1 272 ? 10.699 -2.235 12.869 1.00 59.34 272 ILE A C 1
ATOM 2171 O O . ILE A 1 272 ? 11.416 -2.720 11.987 1.00 59.34 272 ILE A O 1
ATOM 2175 N N . ASP A 1 273 ? 11.173 -1.336 13.728 1.00 60.72 273 ASP A N 1
ATOM 2176 C CA . ASP A 1 273 ? 12.460 -0.646 13.757 1.00 60.72 273 ASP A CA 1
ATOM 2177 C C . ASP A 1 273 ? 12.971 -0.374 15.195 1.00 60.72 273 ASP A C 1
ATOM 2179 O O . ASP A 1 273 ? 12.749 0.680 15.780 1.00 60.72 273 ASP A O 1
ATOM 2183 N N . LYS A 1 274 ? 13.813 -1.271 15.717 1.00 57.97 274 LYS A N 1
ATOM 2184 C CA . LYS A 1 274 ? 14.466 -1.122 17.036 1.00 57.97 274 LYS A CA 1
ATOM 2185 C C . LYS A 1 274 ? 15.502 0.014 17.140 1.00 57.97 274 LYS A C 1
ATOM 2187 O O . LYS A 1 274 ? 16.117 0.172 18.192 1.00 57.97 274 LYS A O 1
ATOM 2192 N N . ILE A 1 275 ? 15.788 0.741 16.055 1.00 54.19 275 ILE A N 1
ATOM 2193 C CA . ILE A 1 275 ? 16.870 1.741 15.999 1.00 54.19 275 ILE A CA 1
ATOM 2194 C C . ILE A 1 275 ? 16.334 3.161 16.244 1.00 54.19 275 ILE A C 1
ATOM 2196 O O . ILE A 1 275 ? 17.082 4.016 16.718 1.00 54.19 275 ILE A O 1
ATOM 2200 N N . GLN A 1 276 ? 15.053 3.426 15.969 1.00 53.94 276 GLN A N 1
ATOM 2201 C CA . GLN A 1 276 ? 14.452 4.755 16.111 1.00 53.94 276 GLN A CA 1
ATOM 2202 C C . GLN A 1 276 ? 13.378 4.767 17.199 1.00 53.94 276 GLN A C 1
ATOM 2204 O O . GLN A 1 276 ? 12.199 4.540 16.930 1.00 53.94 276 GLN A O 1
ATOM 2209 N N . ARG A 1 277 ? 13.789 5.109 18.427 1.00 48.38 277 ARG A N 1
ATOM 2210 C CA . ARG A 1 277 ? 12.851 5.368 19.526 1.00 48.38 277 ARG A CA 1
ATOM 2211 C C . ARG A 1 277 ? 11.886 6.483 19.108 1.00 48.38 277 ARG A C 1
ATOM 2213 O O . ARG A 1 277 ? 12.337 7.544 18.681 1.00 48.38 277 ARG A O 1
ATOM 2220 N N . ASN A 1 278 ? 10.587 6.250 19.300 1.00 52.06 278 ASN A N 1
ATOM 2221 C CA . ASN A 1 278 ? 9.502 7.225 19.117 1.00 52.06 278 ASN A CA 1
ATOM 2222 C C . ASN A 1 278 ? 9.024 7.473 17.665 1.00 52.06 278 ASN A C 1
ATOM 2224 O O . ASN A 1 278 ? 8.705 8.602 17.298 1.00 52.06 278 ASN A O 1
ATOM 2228 N N . THR A 1 279 ? 8.956 6.428 16.833 1.00 66.06 279 THR A N 1
ATOM 2229 C CA . THR A 1 279 ? 8.444 6.510 15.447 1.00 66.06 279 THR A CA 1
ATOM 2230 C C . THR A 1 279 ? 7.245 5.584 15.217 1.00 66.06 279 THR A C 1
ATOM 2232 O O . THR A 1 279 ? 7.282 4.677 14.391 1.00 66.06 279 THR A O 1
ATOM 2235 N N . GLY A 1 280 ? 6.168 5.790 15.980 1.00 75.62 280 GLY A N 1
ATOM 2236 C CA . GLY A 1 280 ? 4.897 5.111 15.716 1.00 75.62 280 GLY A CA 1
ATOM 2237 C C . GLY A 1 280 ? 4.420 5.372 14.282 1.00 75.62 280 GLY A C 1
ATOM 2238 O O . GLY A 1 280 ? 4.549 6.482 13.763 1.00 75.62 280 GLY A O 1
ATOM 2239 N N . HIS A 1 281 ? 3.906 4.336 13.621 1.00 87.00 281 HIS A N 1
ATOM 2240 C CA . HIS A 1 281 ? 3.359 4.438 12.270 1.00 87.00 281 HIS A CA 1
ATOM 2241 C C . HIS A 1 281 ? 1.854 4.189 12.298 1.00 87.00 281 HIS A C 1
ATOM 2243 O O . HIS A 1 281 ? 1.435 3.055 12.542 1.00 87.00 281 HIS A O 1
ATOM 2249 N N . ASN A 1 282 ? 1.060 5.223 12.015 1.00 89.12 282 ASN A N 1
ATOM 2250 C CA . ASN A 1 282 ? -0.398 5.126 11.933 1.00 89.12 282 ASN A CA 1
ATOM 2251 C C . ASN A 1 282 ? -0.820 4.002 10.984 1.00 89.12 282 ASN A C 1
ATOM 2253 O O . ASN A 1 282 ? -0.228 3.816 9.916 1.00 89.12 282 ASN A O 1
ATOM 2257 N N . ILE A 1 283 ? -1.839 3.243 11.382 1.00 89.94 283 ILE A N 1
ATOM 2258 C CA . ILE A 1 283 ? -2.441 2.253 10.491 1.00 89.94 283 ILE A CA 1
ATOM 2259 C C . ILE A 1 283 ? -3.420 2.946 9.547 1.00 89.94 283 ILE A C 1
ATOM 2261 O O . ILE A 1 283 ? -4.241 3.755 9.976 1.00 89.94 283 ILE A O 1
ATOM 2265 N N . SER A 1 284 ? -3.363 2.596 8.263 1.00 85.88 284 SER A N 1
ATOM 2266 C CA . SER A 1 284 ? -4.243 3.152 7.225 1.00 85.88 284 SER A CA 1
ATOM 2267 C C . SER A 1 284 ? -4.483 4.683 7.390 1.00 85.88 284 SER A C 1
ATOM 2269 O O . SER A 1 284 ? -3.518 5.414 7.606 1.00 85.88 284 SER A O 1
ATOM 2271 N N . ASN A 1 285 ? -5.729 5.176 7.340 1.00 79.38 285 ASN A N 1
ATOM 2272 C CA . ASN A 1 285 ? -6.075 6.602 7.464 1.00 79.38 285 ASN A CA 1
ATOM 2273 C C . ASN A 1 285 ? -6.215 7.096 8.925 1.00 79.38 285 ASN A C 1
ATOM 2275 O O . ASN A 1 285 ? -6.929 8.067 9.166 1.00 79.38 285 ASN A O 1
ATOM 2279 N N . CYS A 1 286 ? -5.595 6.444 9.920 1.00 85.62 286 CYS A N 1
ATOM 2280 C CA . CYS A 1 286 ? -5.695 6.902 11.313 1.00 85.62 286 CYS A CA 1
ATOM 2281 C C . CYS A 1 286 ? -5.172 8.349 11.494 1.00 85.62 286 CYS A C 1
ATOM 2283 O O . CYS A 1 286 ? -4.108 8.683 10.952 1.00 85.62 286 CYS A O 1
ATOM 2285 N N . PRO A 1 287 ? -5.850 9.180 12.315 1.00 89.25 287 PRO A N 1
ATOM 2286 C CA . PRO A 1 287 ? -6.984 8.823 13.177 1.00 89.25 287 PRO A CA 1
ATOM 2287 C C . PRO A 1 287 ? -8.335 8.741 12.441 1.00 89.25 287 PRO A C 1
ATOM 2289 O O . PRO A 1 287 ? -8.622 9.521 11.535 1.00 89.25 287 PRO A O 1
ATOM 2292 N N . TYR A 1 288 ? -9.196 7.813 12.868 1.00 88.31 288 TYR A N 1
ATOM 2293 C CA . TYR A 1 288 ? -10.566 7.681 12.361 1.00 88.31 288 TYR A CA 1
ATOM 2294 C C . TYR A 1 288 ? -11.555 8.395 13.264 1.00 88.31 288 TYR A C 1
ATOM 2296 O O . TYR A 1 288 ? -11.502 8.239 14.478 1.00 88.31 288 TYR A O 1
ATOM 2304 N N . ARG A 1 289 ? -12.539 9.081 12.684 1.00 89.31 289 ARG A N 1
ATOM 2305 C CA . ARG A 1 289 ? -13.723 9.487 13.447 1.00 89.31 289 ARG A CA 1
ATOM 2306 C C . ARG A 1 289 ? -14.678 8.314 13.573 1.00 89.31 289 ARG A C 1
ATOM 2308 O O . ARG A 1 289 ? -14.997 7.670 12.574 1.00 89.31 289 ARG A O 1
ATOM 2315 N N . LEU A 1 290 ? -15.160 8.061 14.782 1.00 88.62 290 LEU A N 1
ATOM 2316 C CA . LEU A 1 290 ? -16.059 6.942 15.058 1.00 88.62 290 LEU A CA 1
ATOM 2317 C C . LEU A 1 290 ? -17.360 6.998 14.229 1.00 88.62 290 LEU A C 1
ATOM 2319 O O . LEU A 1 290 ? -17.837 5.971 13.747 1.00 88.62 290 LEU A O 1
ATOM 2323 N N . GLU A 1 291 ? -17.910 8.189 13.995 1.00 86.56 291 GLU A N 1
ATOM 2324 C CA . GLU A 1 291 ? -19.079 8.401 13.127 1.00 86.56 291 GLU A CA 1
ATOM 2325 C C . GLU A 1 291 ? -18.841 7.963 11.671 1.00 86.56 291 GLU A C 1
ATOM 2327 O O . GLU A 1 291 ? -19.756 7.480 11.006 1.00 86.56 291 GLU A O 1
ATOM 2332 N N . HIS A 1 292 ? -17.603 8.036 11.174 1.00 84.44 292 HIS A N 1
ATOM 2333 C CA . HIS A 1 292 ? -17.291 7.545 9.833 1.00 84.44 292 HIS A CA 1
ATOM 2334 C C . HIS A 1 292 ? -17.300 6.014 9.791 1.00 84.44 292 HIS A C 1
ATOM 2336 O O . HIS A 1 292 ? -17.809 5.445 8.832 1.00 84.44 292 HIS A O 1
ATOM 2342 N N . LEU A 1 293 ? -16.860 5.348 10.865 1.00 80.81 293 LEU A N 1
ATOM 2343 C CA . LEU A 1 293 ? -16.882 3.883 10.965 1.00 80.81 293 LEU A CA 1
ATOM 2344 C C . LEU A 1 293 ? -18.312 3.313 11.028 1.00 80.81 293 LEU A C 1
ATOM 2346 O O . LEU A 1 293 ? -18.544 2.193 10.585 1.00 80.81 293 LEU A O 1
ATOM 2350 N N . THR A 1 294 ? -19.274 4.065 11.578 1.00 66.94 294 THR A N 1
ATOM 2351 C CA . THR A 1 294 ? -20.687 3.634 11.676 1.00 66.94 294 THR A CA 1
ATOM 2352 C C . THR A 1 294 ? -21.439 3.760 10.356 1.00 66.94 294 THR A C 1
ATOM 2354 O O . THR A 1 294 ? -22.214 2.870 10.011 1.00 66.94 294 THR A O 1
ATOM 2357 N N . SER A 1 295 ? -21.182 4.821 9.584 1.00 54.56 295 SER A N 1
ATOM 2358 C CA . SER A 1 295 ? -21.830 5.047 8.281 1.00 54.56 295 SER A CA 1
ATOM 2359 C C . SER A 1 295 ? -21.553 3.945 7.245 1.00 54.56 295 SER A C 1
ATOM 2361 O O . SER A 1 295 ? -22.329 3.749 6.306 1.00 54.56 295 SER A O 1
ATOM 2363 N N . GLU A 1 296 ? -20.473 3.187 7.440 1.00 51.41 296 GLU A N 1
ATOM 2364 C CA . GLU A 1 296 ? -20.030 2.116 6.547 1.00 51.41 296 GLU A CA 1
ATOM 2365 C C . GLU A 1 296 ? -20.822 0.810 6.699 1.00 51.41 296 GLU A C 1
ATOM 2367 O O . GLU A 1 296 ? -20.826 -0.001 5.773 1.00 51.41 296 GLU A O 1
ATOM 2372 N N . VAL A 1 297 ? -21.527 0.611 7.820 1.00 48.50 297 VAL A N 1
ATOM 2373 C CA . VAL A 1 297 ? -22.343 -0.596 8.053 1.00 48.50 297 VAL A CA 1
ATOM 2374 C C . VAL A 1 297 ? -23.665 -0.542 7.269 1.00 48.50 297 VAL A C 1
ATOM 2376 O O . VAL A 1 297 ? -24.148 -1.580 6.821 1.00 48.50 297 VAL A O 1
ATOM 2379 N N . ASP A 1 298 ? -24.195 0.661 7.010 1.00 34.62 298 ASP A N 1
ATOM 2380 C CA . ASP A 1 298 ? -25.551 0.852 6.467 1.00 34.62 298 ASP A CA 1
ATOM 2381 C C . ASP A 1 298 ? -25.613 1.301 4.989 1.00 34.62 298 ASP A C 1
ATOM 2383 O O . ASP A 1 298 ? -26.701 1.367 4.416 1.00 34.62 298 ASP A O 1
ATOM 2387 N N . THR A 1 299 ? -24.486 1.607 4.323 1.00 33.34 299 THR A N 1
ATOM 2388 C CA . THR A 1 299 ? -24.510 2.260 2.989 1.00 33.34 299 THR A CA 1
ATOM 2389 C C . THR A 1 299 ? -23.562 1.692 1.927 1.00 33.34 299 THR A C 1
ATOM 2391 O O . THR A 1 299 ? -22.980 2.439 1.142 1.00 33.34 299 THR A O 1
ATOM 2394 N N . ALA A 1 300 ? -23.437 0.371 1.791 1.00 28.61 300 ALA A N 1
ATOM 2395 C CA . ALA A 1 300 ? -22.811 -0.187 0.587 1.00 28.61 300 ALA A CA 1
ATOM 2396 C C . ALA A 1 300 ? -23.806 -0.195 -0.601 1.00 28.61 300 ALA A C 1
ATOM 2398 O O . ALA A 1 300 ? -24.716 -1.028 -0.614 1.00 28.61 300 ALA A O 1
ATOM 2399 N N . PRO A 1 301 ? -23.662 0.656 -1.643 1.00 28.19 301 PRO A N 1
ATOM 2400 C CA . PRO A 1 301 ? -24.338 0.411 -2.910 1.00 28.19 301 PRO A CA 1
ATOM 2401 C C . PRO A 1 301 ? -23.773 -0.875 -3.523 1.00 28.19 301 PRO A C 1
ATOM 2403 O O . PRO A 1 301 ? -22.557 -1.049 -3.644 1.00 28.19 301 PRO A O 1
ATOM 2406 N N . ALA A 1 302 ? -24.665 -1.791 -3.896 1.00 28.81 302 ALA A N 1
ATOM 2407 C CA . ALA A 1 302 ? -24.322 -3.052 -4.535 1.00 28.81 302 ALA A CA 1
ATOM 2408 C C . ALA A 1 302 ? -23.600 -2.803 -5.872 1.00 28.81 302 ALA A C 1
ATOM 2410 O O . ALA A 1 302 ? -24.223 -2.499 -6.888 1.00 28.81 302 ALA A O 1
ATOM 2411 N N . TRP A 1 303 ? -22.277 -2.956 -5.886 1.00 30.61 303 TRP A N 1
ATOM 2412 C CA . TRP A 1 303 ? -21.515 -3.136 -7.121 1.00 30.61 303 TRP A CA 1
ATOM 2413 C C . TRP A 1 303 ? -21.648 -4.596 -7.582 1.00 30.61 303 TRP A C 1
ATOM 2415 O O . TRP A 1 303 ? -21.749 -5.495 -6.740 1.00 30.61 303 TRP A O 1
ATOM 2425 N N . PRO A 1 304 ? -21.707 -4.855 -8.902 1.00 28.91 304 PRO A N 1
ATOM 2426 C CA . PRO A 1 304 ? -22.307 -6.066 -9.445 1.00 28.91 304 PRO A CA 1
ATOM 2427 C C . PRO A 1 304 ? -21.569 -7.316 -8.972 1.00 28.91 304 PRO A C 1
ATOM 2429 O O . PRO A 1 304 ? -20.394 -7.536 -9.262 1.00 28.91 304 PRO A O 1
ATOM 2432 N N . THR A 1 305 ? -22.294 -8.150 -8.234 1.00 28.50 305 THR A N 1
ATOM 2433 C CA . THR A 1 305 ? -21.837 -9.456 -7.777 1.00 28.50 305 THR A CA 1
ATOM 2434 C C . THR A 1 305 ? -21.664 -10.356 -8.999 1.00 28.50 305 THR A C 1
ATOM 2436 O O . THR A 1 305 ? -22.638 -10.721 -9.660 1.00 28.50 305 THR A O 1
ATOM 2439 N N . LEU A 1 306 ? -20.420 -10.713 -9.325 1.00 30.30 306 LEU A N 1
ATOM 2440 C CA . LEU A 1 306 ? -20.122 -11.737 -10.324 1.00 30.30 306 LEU A CA 1
ATOM 2441 C C . LEU A 1 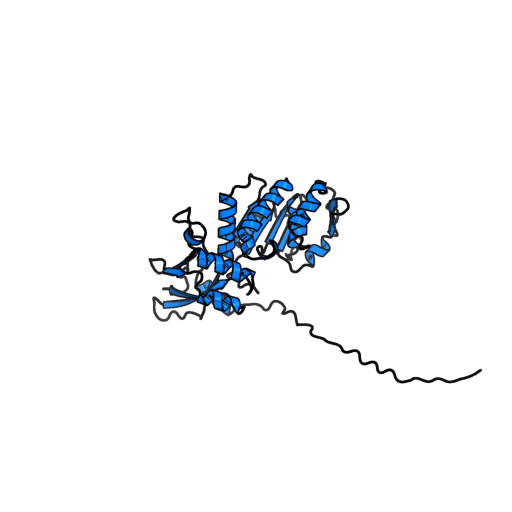306 ? -2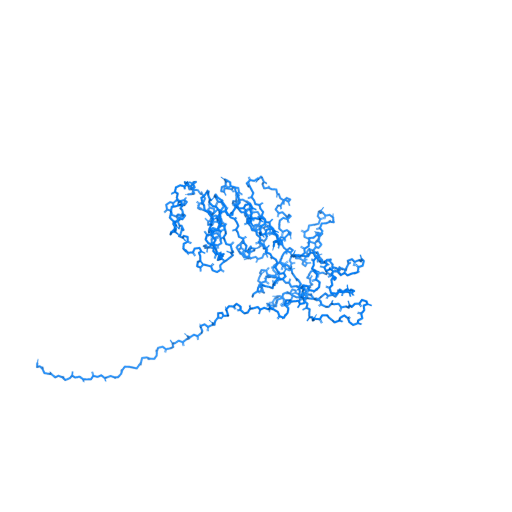0.748 -13.060 -9.865 1.00 30.30 306 LEU A C 1
ATOM 2443 O O . LEU A 1 306 ? -20.282 -13.693 -8.916 1.00 30.30 306 LEU A O 1
ATOM 2447 N N . ARG A 1 307 ? -21.827 -13.466 -10.544 1.00 26.06 307 ARG A N 1
ATOM 2448 C CA . ARG A 1 307 ? -22.369 -14.823 -10.457 1.00 26.06 307 ARG A CA 1
ATOM 2449 C C . ARG A 1 307 ? -21.240 -15.803 -10.775 1.00 26.06 307 ARG A C 1
ATOM 2451 O O . ARG A 1 307 ? -20.619 -15.717 -11.832 1.00 26.06 307 ARG A O 1
ATOM 2458 N N . ARG A 1 308 ? -21.010 -16.757 -9.870 1.00 26.16 308 ARG A N 1
ATOM 2459 C CA . ARG A 1 308 ? -20.301 -18.002 -10.178 1.00 26.16 308 ARG A CA 1
ATOM 2460 C C . ARG A 1 308 ? -20.998 -18.645 -11.375 1.00 26.16 308 ARG A C 1
ATOM 2462 O O . ARG A 1 308 ? -22.118 -19.129 -11.243 1.00 26.16 308 ARG A O 1
ATOM 2469 N N . VAL A 1 309 ? -20.335 -18.672 -12.525 1.00 26.77 309 VAL A N 1
ATOM 2470 C CA . VAL A 1 309 ? -20.650 -19.649 -13.565 1.00 26.77 309 VAL A CA 1
ATOM 2471 C C . VAL A 1 309 ? -20.051 -20.966 -13.086 1.00 26.77 309 VAL A C 1
ATOM 2473 O O . VAL A 1 309 ? -18.888 -21.267 -13.329 1.00 26.77 309 VAL A O 1
ATOM 2476 N N . THR A 1 310 ? -20.825 -21.719 -12.312 1.00 30.20 310 THR A N 1
ATOM 2477 C CA . THR A 1 310 ? -20.616 -23.159 -12.159 1.00 30.20 310 THR A CA 1
ATOM 2478 C C . THR A 1 310 ? -21.564 -23.836 -13.131 1.00 30.20 310 THR A C 1
ATOM 2480 O O . THR A 1 310 ? -22.770 -23.857 -12.905 1.00 30.20 310 THR A O 1
ATOM 2483 N N . GLY A 1 311 ? -21.013 -24.349 -14.224 1.00 26.92 311 GLY A N 1
ATOM 2484 C CA . GLY A 1 311 ? -21.722 -25.177 -15.186 1.00 26.92 311 GLY A CA 1
ATOM 2485 C C . GLY A 1 311 ? -20.778 -26.259 -15.678 1.00 26.92 311 GLY A C 1
ATOM 2486 O O . GLY A 1 311 ? -20.138 -26.094 -16.708 1.00 26.92 311 GLY A O 1
ATOM 2487 N N . TYR A 1 312 ? -20.663 -27.331 -14.892 1.00 30.38 312 TYR A N 1
ATOM 2488 C CA . TYR A 1 312 ? -20.308 -28.645 -15.417 1.00 30.38 312 TYR A CA 1
ATOM 2489 C C . TYR A 1 312 ? -21.406 -29.035 -16.413 1.00 30.38 312 TYR A C 1
ATOM 2491 O O . TYR A 1 312 ? -22.573 -29.105 -16.034 1.00 30.38 312 TYR A O 1
ATOM 2499 N N . GLY A 1 313 ? -21.038 -29.233 -17.675 1.00 28.22 313 GLY A N 1
ATOM 2500 C CA . GLY A 1 313 ? -21.887 -29.843 -18.689 1.00 28.22 313 GLY A CA 1
ATOM 2501 C C . GLY A 1 313 ? -21.243 -31.149 -19.117 1.00 28.22 313 GLY A C 1
ATOM 2502 O O . GLY A 1 313 ? -20.291 -31.139 -19.889 1.00 28.22 313 GLY A O 1
ATOM 2503 N N . GLU A 1 314 ? -21.732 -32.252 -18.557 1.00 29.14 314 GLU A N 1
ATOM 2504 C CA . GLU A 1 314 ? -21.533 -33.594 -19.094 1.00 29.14 314 GLU A CA 1
ATOM 2505 C C . GLU A 1 314 ? -22.185 -33.662 -20.483 1.00 29.14 314 GLU A C 1
ATOM 2507 O O . GLU A 1 314 ? -23.401 -33.521 -20.617 1.00 29.14 314 GLU A O 1
ATOM 2512 N N . GLU A 1 315 ? -21.389 -33.873 -21.530 1.00 28.97 315 GLU A N 1
ATOM 2513 C CA . GLU A 1 315 ? -21.903 -34.229 -22.852 1.00 28.97 315 GLU A CA 1
ATOM 2514 C C . GLU A 1 315 ? -22.319 -35.706 -22.848 1.00 28.97 315 GLU A C 1
ATOM 2516 O O . GLU A 1 315 ? -21.503 -36.615 -23.006 1.00 28.97 315 GLU A O 1
ATOM 2521 N N . GLN A 1 316 ? -23.618 -35.955 -22.672 1.00 29.00 316 GLN A N 1
ATOM 2522 C CA . GLN A 1 316 ? -24.239 -37.219 -23.056 1.00 29.00 316 GLN A CA 1
ATOM 2523 C C . GLN A 1 316 ? -24.549 -37.192 -24.557 1.00 29.00 316 GLN A C 1
ATOM 2525 O O . GLN A 1 316 ? -25.466 -36.513 -25.017 1.00 29.00 316 GLN A O 1
ATOM 2530 N N . HIS A 1 317 ? -23.798 -37.979 -25.325 1.00 29.77 317 HIS A N 1
ATOM 2531 C CA . HIS A 1 317 ? -24.146 -38.325 -26.697 1.00 29.77 317 HIS A CA 1
ATOM 2532 C C . HIS A 1 317 ? -25.400 -39.211 -26.720 1.00 29.77 317 HIS A C 1
ATOM 2534 O O . HIS A 1 317 ? -25.350 -40.389 -26.372 1.00 29.77 317 HIS A O 1
ATOM 2540 N N . THR A 1 318 ? -26.512 -38.668 -27.213 1.00 28.05 318 THR A N 1
ATOM 2541 C CA . THR A 1 318 ? -27.615 -39.453 -27.782 1.00 28.05 318 THR A CA 1
ATOM 2542 C C . THR A 1 318 ? -27.933 -38.905 -29.171 1.00 28.05 318 THR A C 1
ATOM 2544 O O . THR A 1 318 ? -28.523 -37.843 -29.330 1.00 28.05 318 THR A O 1
ATOM 2547 N N . ALA A 1 319 ? -27.500 -39.627 -30.204 1.00 27.09 319 ALA A N 1
ATOM 2548 C CA . ALA A 1 319 ? -27.934 -39.412 -31.577 1.00 27.09 319 ALA A CA 1
ATOM 2549 C C . ALA A 1 319 ? -28.646 -40.685 -32.036 1.00 27.09 319 ALA A C 1
ATOM 2551 O O . ALA A 1 319 ? -28.024 -41.732 -32.216 1.00 27.09 319 ALA A O 1
ATOM 2552 N N . THR A 1 320 ? -29.964 -40.603 -32.203 1.00 27.06 320 THR A N 1
ATOM 2553 C CA . THR A 1 320 ? -30.760 -41.645 -32.850 1.00 27.06 320 THR A CA 1
ATOM 2554 C C . THR A 1 320 ? -31.459 -41.050 -34.065 1.00 27.06 320 THR A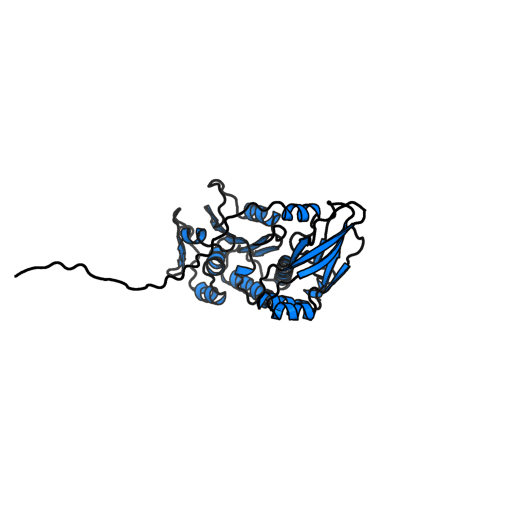 C 1
ATOM 2556 O O . THR A 1 320 ? -32.358 -40.230 -33.945 1.00 27.06 320 THR A O 1
ATOM 2559 N N . ALA A 1 321 ? -30.981 -41.516 -35.218 1.00 25.75 321 ALA A N 1
ATOM 2560 C CA . ALA A 1 321 ? -31.686 -41.819 -36.459 1.00 25.75 321 ALA A CA 1
ATOM 2561 C C . ALA A 1 321 ? -32.603 -40.766 -37.108 1.00 25.75 321 ALA A C 1
ATOM 2563 O O . ALA A 1 321 ? -33.744 -40.563 -36.705 1.00 25.75 321 ALA A O 1
ATOM 2564 N N . GLN A 1 322 ? -32.196 -40.335 -38.306 1.00 27.89 322 GLN A N 1
ATOM 2565 C CA . GLN A 1 322 ? -33.125 -40.195 -39.427 1.00 27.89 322 GLN A CA 1
ATOM 2566 C C . GLN A 1 322 ? -32.589 -40.946 -40.652 1.00 27.89 322 GLN A C 1
ATOM 2568 O O . GLN A 1 322 ? -31.509 -40.669 -41.167 1.00 27.89 322 GLN A O 1
ATOM 2573 N N . ARG A 1 323 ? -33.367 -41.954 -41.062 1.00 27.55 323 ARG A N 1
ATOM 2574 C CA . ARG A 1 323 ? -33.274 -42.710 -42.316 1.00 27.55 323 ARG A CA 1
ATOM 2575 C C . ARG A 1 323 ? -33.944 -41.917 -43.443 1.00 27.55 323 ARG A C 1
ATOM 2577 O O . ARG A 1 323 ? -35.070 -41.465 -43.268 1.00 27.55 323 ARG A O 1
ATOM 2584 N N . ALA A 1 324 ? -33.310 -41.914 -44.611 1.00 27.75 324 ALA A N 1
ATOM 2585 C CA . ALA A 1 324 ? -33.938 -41.921 -45.937 1.00 27.75 324 ALA A CA 1
ATOM 2586 C C . ALA A 1 324 ? -32.978 -42.741 -46.840 1.00 27.75 324 ALA A C 1
ATOM 2588 O O . ALA A 1 324 ? -31.811 -42.381 -46.935 1.00 27.75 324 ALA A O 1
ATOM 2589 N N . SER A 1 325 ? -33.246 -43.997 -47.240 1.00 27.31 325 SER A N 1
ATOM 2590 C CA . SER A 1 325 ? -33.976 -44.428 -48.462 1.00 27.31 325 SER A CA 1
ATOM 2591 C C . SER A 1 325 ? -33.869 -43.420 -49.618 1.00 27.31 325 SER A C 1
ATOM 2593 O O . SER A 1 325 ? -34.246 -42.275 -49.421 1.00 27.31 325 SER A O 1
ATOM 2595 N N . MET A 1 326 ? -33.437 -43.741 -50.844 1.00 26.17 326 MET A N 1
ATOM 2596 C CA . MET A 1 326 ? -33.431 -45.008 -51.593 1.00 26.17 326 MET A CA 1
ATOM 2597 C C . MET A 1 326 ? -32.690 -44.811 -52.943 1.00 26.17 326 MET A C 1
ATOM 2599 O O . MET A 1 326 ? -32.778 -43.715 -53.480 1.00 26.17 326 MET A O 1
ATOM 2603 N N . HIS A 1 327 ? -32.122 -45.903 -53.491 1.00 28.83 327 HIS A N 1
ATOM 2604 C CA . HIS A 1 327 ? -31.951 -46.263 -54.926 1.00 28.83 327 HIS A CA 1
ATOM 2605 C C . HIS A 1 327 ? -31.133 -45.323 -55.855 1.00 28.83 327 HIS A C 1
ATOM 2607 O O . HIS A 1 327 ? -31.333 -44.119 -55.851 1.00 28.83 327 HIS A O 1
ATOM 2613 N N . PHE A 1 328 ? -30.206 -45.764 -56.715 1.00 39.91 328 PHE A N 1
ATOM 2614 C CA . PHE A 1 328 ? -29.900 -47.045 -57.373 1.00 39.91 328 PHE A CA 1
ATOM 2615 C C . PHE A 1 328 ? -28.382 -47.245 -57.462 1.00 39.91 328 PHE A C 1
ATOM 2617 O O . PHE A 1 328 ? -27.670 -46.217 -57.536 1.00 39.91 328 PHE A O 1
#

Secondary structure (DSSP, 8-state):
---TTS-EEEEEE--S-HHHHHHHHHHHHHHHGGG---GGGG-SEEEEETTHHHHHHHHHTS---HHHHHHHHTT-----GGG--TTTTEEEEETTEEEEHHHHHH--SSEEEEE-SS-EEESS--S-S-----HHHHHHHHHTTEEEEEEE-S----HHHHHHHHHHHHHTTEEEEESS----SSSSEEEEEEEEESSPTTHHHHHHHHHHHHTT-EEEEESS-SS-EEEES--HHHHHHHHTTPPPEEEEEEEESSTT-EEEEEE-HHHH-TTSTT--EE-TTPSEEHHHHHHHHH------------------------------